Protein AF-A0A8H4K8R6-F1 (afdb_monomer_lite)

Radius of gyration: 25.1 Å; chains: 1; bounding box: 49×51×102 Å

Structure (mmCIF, N/CA/C/O backbone):
data_AF-A0A8H4K8R6-F1
#
_entry.id   AF-A0A8H4K8R6-F1
#
loop_
_atom_site.group_PDB
_atom_site.id
_atom_site.type_symbol
_atom_site.label_atom_id
_atom_site.label_alt_id
_atom_site.label_comp_id
_atom_site.label_asym_id
_atom_site.label_entity_id
_atom_site.label_seq_id
_atom_site.pdbx_PDB_ins_code
_atom_site.Cartn_x
_atom_site.Cartn_y
_atom_site.Cartn_z
_atom_site.occupancy
_atom_site.B_iso_or_equiv
_atom_site.auth_seq_id
_atom_site.auth_comp_id
_atom_site.auth_asym_id
_atom_site.auth_atom_id
_atom_site.pdbx_PDB_model_num
ATOM 1 N N . MET A 1 1 ? -10.135 -31.960 -71.436 1.00 30.30 1 MET A N 1
ATOM 2 C CA . MET A 1 1 ? -11.436 -31.435 -70.973 1.00 30.30 1 MET A CA 1
ATOM 3 C C . MET A 1 1 ? -11.191 -30.914 -69.561 1.00 30.30 1 MET A C 1
ATOM 5 O O . MET A 1 1 ? -10.959 -31.737 -68.693 1.00 30.30 1 MET A O 1
ATOM 9 N N . THR A 1 2 ? -10.753 -29.647 -69.449 1.00 26.06 2 THR A N 1
ATOM 10 C CA . THR A 1 2 ? -11.530 -28.461 -68.970 1.00 26.06 2 THR A CA 1
ATOM 11 C C . THR A 1 2 ? -11.686 -28.484 -67.438 1.00 26.06 2 THR A C 1
ATOM 13 O O . THR A 1 2 ? -12.216 -29.466 -66.944 1.00 26.06 2 THR A O 1
ATOM 16 N N . PHE A 1 3 ? -11.288 -27.496 -66.625 1.00 22.66 3 PHE A N 1
ATOM 17 C CA . PHE A 1 3 ? -11.096 -26.050 -66.826 1.00 22.66 3 PHE A CA 1
ATOM 18 C C . PHE A 1 3 ? -10.276 -25.443 -65.650 1.00 22.66 3 PHE A C 1
ATOM 20 O O . PHE A 1 3 ? -10.199 -26.058 -64.588 1.00 22.66 3 PHE A O 1
ATOM 27 N N . ASP A 1 4 ? -9.697 -24.261 -65.882 1.00 28.58 4 ASP A N 1
ATOM 28 C CA . ASP A 1 4 ? -8.827 -23.411 -65.043 1.00 28.58 4 ASP A CA 1
ATOM 29 C C . ASP A 1 4 ? -9.384 -22.897 -63.695 1.00 28.58 4 ASP A C 1
ATOM 31 O O . ASP A 1 4 ? -10.595 -22.873 -63.481 1.00 28.58 4 ASP A O 1
ATOM 35 N N . SER A 1 5 ? -8.461 -22.336 -62.888 1.00 27.70 5 SER A N 1
ATOM 36 C CA . SER A 1 5 ? -8.454 -20.955 -62.327 1.00 27.70 5 SER A CA 1
ATOM 37 C C . SER A 1 5 ? -8.310 -20.776 -60.799 1.00 27.70 5 SER A C 1
ATOM 39 O O . SER A 1 5 ? -9.155 -21.170 -60.006 1.00 27.70 5 SER A O 1
ATOM 41 N N . ASP A 1 6 ? -7.194 -20.123 -60.448 1.00 32.91 6 ASP A N 1
ATOM 42 C CA . ASP A 1 6 ? -7.002 -19.074 -59.435 1.00 32.91 6 ASP A CA 1
ATOM 43 C C . ASP A 1 6 ? -7.401 -19.289 -57.965 1.00 32.91 6 ASP A C 1
ATOM 45 O O . ASP A 1 6 ? -8.553 -19.194 -57.555 1.00 32.91 6 ASP A O 1
ATOM 49 N N . SER A 1 7 ? -6.379 -19.366 -57.109 1.00 29.48 7 SER A N 1
ATOM 50 C CA . SER A 1 7 ? -6.331 -18.565 -55.872 1.00 29.48 7 SER A CA 1
ATOM 51 C C . SER A 1 7 ? -4.884 -18.418 -55.399 1.00 29.48 7 SER A C 1
ATOM 53 O O . SER A 1 7 ? -4.356 -19.189 -54.600 1.00 29.48 7 SER A O 1
ATOM 55 N N . VAL A 1 8 ? -4.237 -17.383 -55.935 1.00 33.31 8 VAL A N 1
ATOM 56 C CA . VAL A 1 8 ? -3.140 -16.677 -55.271 1.00 33.31 8 VAL A CA 1
ATOM 57 C C . VAL A 1 8 ? -3.683 -16.169 -53.936 1.00 33.31 8 VAL A C 1
ATOM 59 O O . VAL A 1 8 ? -4.565 -15.313 -53.923 1.00 33.31 8 VAL A O 1
ATOM 62 N N . TRP A 1 9 ? -3.176 -16.685 -52.819 1.00 26.44 9 TRP A N 1
ATOM 63 C CA . TRP A 1 9 ? -3.338 -16.013 -51.531 1.00 26.44 9 TRP A CA 1
ATOM 64 C C . TRP A 1 9 ? -2.275 -14.907 -51.441 1.00 26.44 9 TRP A C 1
ATOM 66 O O . TRP A 1 9 ? -1.082 -15.218 -51.524 1.00 26.44 9 TRP A O 1
ATOM 76 N N . PRO A 1 10 ? -2.668 -13.623 -51.349 1.00 32.72 10 PRO A N 1
ATOM 77 C CA . PRO A 1 10 ? -1.734 -12.525 -51.154 1.00 32.72 10 PRO A CA 1
ATOM 78 C C . PRO A 1 10 ? -1.216 -12.550 -49.712 1.00 32.72 10 PRO A C 1
ATOM 80 O O . PRO A 1 10 ? -1.905 -12.996 -48.799 1.00 32.72 10 PRO A O 1
ATOM 83 N N . GLY A 1 11 ? 0.028 -12.109 -49.539 1.00 37.97 11 GLY A N 1
ATOM 84 C CA . GLY A 1 11 ? 0.775 -12.235 -48.295 1.00 37.97 11 GLY A CA 1
ATOM 85 C C . GLY A 1 11 ? 0.078 -11.667 -47.060 1.00 37.97 11 GLY A C 1
ATOM 86 O O . GLY A 1 11 ? -0.395 -10.535 -47.054 1.00 37.97 11 GLY A O 1
ATOM 87 N N . GLU A 1 12 ? 0.155 -12.429 -45.972 1.00 35.94 12 GLU A N 1
ATOM 88 C CA . GLU A 1 12 ? 0.082 -11.901 -44.612 1.00 35.94 12 GLU A CA 1
ATOM 89 C C . GLU A 1 12 ? 1.451 -11.304 -44.263 1.00 35.94 12 GLU A C 1
ATOM 91 O O . GLU A 1 12 ? 2.281 -11.887 -43.566 1.00 35.94 12 GLU A O 1
ATOM 96 N N . GLY A 1 13 ? 1.729 -10.144 -44.852 1.00 39.94 13 GLY A N 1
ATOM 97 C CA . GLY A 1 13 ? 2.758 -9.242 -44.368 1.00 39.94 13 GLY A CA 1
ATOM 98 C C . GLY A 1 13 ? 2.148 -8.298 -43.339 1.00 39.94 13 GLY A C 1
ATOM 99 O O . GLY A 1 13 ? 1.208 -7.582 -43.660 1.00 39.94 13 GLY A O 1
ATOM 100 N N . GLY A 1 14 ? 2.734 -8.254 -42.141 1.00 45.44 14 GLY A N 1
ATOM 101 C CA . GLY A 1 14 ? 2.801 -7.001 -41.386 1.00 45.44 14 GLY A CA 1
ATOM 102 C C . GLY A 1 14 ? 1.811 -6.768 -40.245 1.00 45.44 14 GLY A C 1
ATOM 103 O O . GLY A 1 14 ? 1.287 -5.673 -40.158 1.00 45.44 14 GLY A O 1
ATOM 104 N N . GLU A 1 15 ? 1.637 -7.706 -39.309 1.00 39.19 15 GLU A N 1
ATOM 105 C CA . GLU A 1 15 ? 1.169 -7.360 -37.941 1.00 39.19 15 GLU A CA 1
ATOM 106 C C . GLU A 1 15 ? 2.014 -8.006 -36.820 1.00 39.19 15 GLU A C 1
ATOM 108 O O . GLU A 1 15 ? 1.832 -7.726 -35.639 1.00 39.19 15 GLU A O 1
ATOM 113 N N . HIS A 1 16 ? 3.017 -8.822 -37.172 1.00 41.12 16 HIS A N 1
ATOM 114 C CA . HIS A 1 16 ? 3.845 -9.568 -36.211 1.00 41.12 16 HIS A CA 1
ATOM 115 C C . HIS A 1 16 ? 5.111 -8.822 -35.730 1.00 41.12 16 HIS A C 1
ATOM 117 O O . HIS A 1 16 ? 5.883 -9.382 -34.963 1.00 41.12 16 HIS A O 1
ATOM 123 N N . SER A 1 17 ? 5.349 -7.580 -36.177 1.00 54.09 17 SER A N 1
ATOM 124 C CA . SER A 1 17 ? 6.576 -6.815 -35.863 1.00 54.09 17 SER A CA 1
ATOM 125 C C . SER A 1 17 ? 6.361 -5.798 -34.745 1.00 54.09 17 SER A C 1
ATOM 127 O O . SER A 1 17 ? 7.113 -5.773 -33.780 1.00 54.09 17 SER A O 1
ATOM 129 N N . GLU A 1 18 ? 5.301 -4.992 -34.819 1.00 41.44 18 GLU A N 1
ATOM 130 C CA . GLU A 1 18 ? 5.119 -3.872 -33.888 1.00 41.44 18 GLU A CA 1
ATOM 131 C C . GLU A 1 18 ? 4.787 -4.340 -32.462 1.00 41.44 18 GLU A C 1
ATOM 133 O O . GLU A 1 18 ? 5.270 -3.782 -31.475 1.00 41.44 18 GLU A O 1
ATOM 138 N N . TYR A 1 19 ? 3.983 -5.400 -32.342 1.00 45.69 19 TYR A N 1
ATOM 139 C CA . TYR A 1 19 ? 3.631 -5.978 -31.046 1.00 45.69 19 TYR A CA 1
ATOM 140 C C . TYR A 1 19 ? 4.834 -6.656 -30.372 1.00 45.69 19 TYR A C 1
ATOM 142 O O . TYR A 1 19 ? 5.019 -6.537 -29.157 1.00 45.69 19 TYR A O 1
ATOM 150 N N . ASP A 1 20 ? 5.674 -7.331 -31.158 1.00 52.31 20 ASP A N 1
ATOM 151 C CA . ASP A 1 20 ? 6.851 -8.044 -30.656 1.00 52.31 20 ASP A CA 1
ATOM 152 C C . ASP A 1 20 ? 7.980 -7.064 -30.283 1.00 52.31 20 ASP A C 1
ATOM 154 O O . ASP A 1 20 ? 8.640 -7.227 -29.252 1.00 52.31 20 ASP A O 1
ATOM 158 N N . ASP A 1 21 ? 8.114 -5.957 -31.023 1.00 58.72 21 ASP A N 1
ATOM 159 C CA . ASP A 1 21 ? 9.021 -4.858 -30.682 1.00 58.72 21 ASP A CA 1
ATOM 160 C C . ASP A 1 21 ? 8.584 -4.137 -29.398 1.00 58.72 21 ASP A C 1
ATOM 162 O O . ASP A 1 21 ? 9.396 -3.972 -28.481 1.00 58.72 21 ASP A O 1
ATOM 166 N N . LYS A 1 22 ? 7.294 -3.791 -29.247 1.00 60.47 22 LYS A N 1
ATOM 167 C CA . LYS A 1 22 ? 6.760 -3.194 -28.002 1.00 60.47 22 LYS A CA 1
ATOM 168 C C . LYS A 1 22 ? 7.028 -4.079 -26.784 1.00 60.47 22 LYS A C 1
ATOM 170 O O . LYS A 1 22 ? 7.482 -3.586 -25.748 1.00 60.47 22 LYS A O 1
ATOM 175 N N . LYS A 1 23 ? 6.817 -5.390 -26.917 1.00 64.62 23 LYS A N 1
ATOM 176 C CA . LYS A 1 23 ? 7.083 -6.371 -25.858 1.00 64.62 23 LYS A CA 1
ATOM 177 C C . LYS A 1 23 ? 8.572 -6.463 -25.516 1.00 64.62 23 LYS A C 1
ATOM 179 O O . LYS A 1 23 ? 8.939 -6.460 -24.343 1.00 64.62 23 LYS A O 1
ATOM 184 N N . LYS A 1 24 ? 9.447 -6.456 -26.521 1.00 66.19 24 LYS A N 1
ATOM 185 C CA . LYS A 1 24 ? 10.904 -6.465 -26.337 1.00 66.19 24 LYS A CA 1
ATOM 186 C C . LYS A 1 24 ? 11.413 -5.195 -25.650 1.00 66.19 24 LYS A C 1
ATOM 188 O O . LYS A 1 24 ? 12.287 -5.274 -24.783 1.00 66.19 24 LYS A O 1
ATOM 193 N N . HIS A 1 25 ? 10.857 -4.033 -25.992 1.00 65.31 25 HIS A N 1
ATOM 194 C CA . HIS A 1 25 ? 11.159 -2.767 -25.321 1.00 65.31 25 HIS A CA 1
ATOM 195 C C . HIS A 1 25 ? 10.675 -2.759 -23.871 1.00 65.31 25 HIS A C 1
ATOM 197 O O . HIS A 1 25 ? 11.411 -2.312 -22.988 1.00 65.31 25 HIS A O 1
ATOM 203 N N . GLN A 1 26 ? 9.488 -3.310 -23.610 1.00 64.81 26 GLN A N 1
ATOM 204 C CA . GLN A 1 26 ? 8.969 -3.498 -22.261 1.00 64.81 26 GLN A CA 1
ATOM 205 C C . GLN A 1 26 ? 9.885 -4.414 -21.442 1.00 64.81 26 GLN A C 1
ATOM 207 O O . GLN A 1 26 ? 10.317 -4.021 -20.363 1.00 64.81 26 GLN A O 1
ATOM 212 N N . ASP A 1 27 ? 10.277 -5.577 -21.959 1.00 66.69 27 ASP A N 1
ATOM 213 C CA . ASP A 1 27 ? 11.165 -6.513 -21.260 1.00 66.69 27 ASP A CA 1
ATOM 214 C C . ASP A 1 27 ? 12.559 -5.922 -21.003 1.00 66.69 27 ASP A C 1
ATOM 216 O O . ASP A 1 27 ? 13.130 -6.100 -19.922 1.00 66.69 27 ASP A O 1
ATOM 220 N N . ALA A 1 28 ? 13.101 -5.156 -21.953 1.00 66.69 28 ALA A N 1
ATOM 221 C CA . ALA A 1 28 ? 14.358 -4.434 -21.779 1.00 66.69 28 ALA A CA 1
ATOM 222 C C . ALA A 1 28 ? 14.241 -3.316 -20.728 1.00 66.69 28 ALA A C 1
ATOM 224 O O . ALA A 1 28 ? 15.139 -3.145 -19.895 1.00 66.69 28 ALA A O 1
ATOM 225 N N . PHE A 1 29 ? 13.128 -2.576 -20.729 1.00 64.12 29 PHE A N 1
ATOM 226 C CA . PHE A 1 29 ? 12.824 -1.580 -19.708 1.00 64.12 29 PHE A CA 1
ATOM 227 C C . PHE A 1 29 ? 12.730 -2.235 -18.335 1.00 64.12 29 PHE A C 1
ATOM 229 O O . PHE A 1 29 ? 13.392 -1.780 -17.400 1.00 64.12 29 PHE A O 1
ATOM 236 N N . LEU A 1 30 ? 11.990 -3.336 -18.218 1.00 62.41 30 LEU A N 1
ATOM 237 C CA . LEU A 1 30 ? 11.923 -4.115 -16.995 1.00 62.41 30 LEU A CA 1
ATOM 238 C C . LEU A 1 30 ? 13.336 -4.551 -16.597 1.00 62.41 30 LEU A C 1
ATOM 240 O O . LEU A 1 30 ? 13.780 -4.194 -15.520 1.00 62.41 30 LEU A O 1
ATOM 244 N N . GLY A 1 31 ? 14.130 -5.186 -17.453 1.00 62.16 31 GLY A N 1
ATOM 245 C CA . GLY A 1 31 ? 15.489 -5.625 -17.101 1.00 62.16 31 GLY A CA 1
ATOM 246 C C . GLY A 1 31 ? 16.439 -4.502 -16.644 1.00 62.16 31 GLY A C 1
ATOM 247 O O . GLY A 1 31 ? 17.228 -4.695 -15.719 1.00 62.16 31 GLY A O 1
ATOM 248 N N . ALA A 1 32 ? 16.357 -3.310 -17.245 1.00 59.69 32 ALA A N 1
ATOM 249 C CA . ALA A 1 32 ? 17.242 -2.184 -16.931 1.00 59.69 32 ALA A CA 1
ATOM 250 C C . ALA A 1 32 ? 16.784 -1.344 -15.724 1.00 59.69 32 ALA A C 1
ATOM 252 O O . ALA A 1 32 ? 17.607 -0.706 -15.047 1.00 59.69 32 ALA A O 1
ATOM 253 N N . THR A 1 33 ? 15.475 -1.303 -15.472 1.00 53.50 33 THR A N 1
ATOM 254 C CA . THR A 1 33 ? 14.850 -0.416 -14.481 1.00 53.50 33 THR A CA 1
ATOM 255 C C . THR A 1 33 ? 14.275 -1.171 -13.283 1.00 53.50 33 THR A C 1
ATOM 257 O O . THR A 1 33 ? 14.145 -0.593 -12.204 1.00 53.50 33 THR A O 1
ATOM 260 N N . THR A 1 34 ? 14.039 -2.479 -13.404 1.00 53.16 34 THR A N 1
ATOM 261 C CA . THR A 1 34 ? 13.635 -3.316 -12.275 1.00 53.16 34 THR A CA 1
ATOM 262 C C . THR A 1 34 ? 14.736 -3.371 -11.224 1.00 53.16 34 THR A C 1
ATOM 264 O O . THR A 1 34 ? 15.921 -3.606 -11.473 1.00 53.16 34 THR A O 1
ATOM 267 N N . TYR A 1 35 ? 14.293 -3.168 -9.992 1.00 51.59 35 TYR A N 1
ATOM 268 C CA . TYR A 1 35 ? 14.887 -3.713 -8.785 1.00 51.59 35 TYR A CA 1
ATOM 269 C C . TYR A 1 35 ? 15.509 -5.100 -9.035 1.00 51.59 35 TYR A C 1
ATOM 271 O O . TYR A 1 35 ? 14.842 -5.981 -9.576 1.00 51.59 35 TYR A O 1
ATOM 279 N N . HIS A 1 36 ? 16.767 -5.320 -8.630 1.00 48.38 36 HIS A N 1
ATOM 280 C CA . HIS A 1 36 ? 17.398 -6.640 -8.711 1.00 48.38 36 HIS A CA 1
ATOM 281 C C . HIS A 1 36 ? 16.657 -7.569 -7.732 1.00 48.38 36 HIS A C 1
ATOM 283 O O . HIS A 1 36 ? 16.988 -7.638 -6.548 1.00 48.38 36 HIS A O 1
ATOM 289 N N . ARG A 1 37 ? 15.610 -8.246 -8.229 1.00 51.06 37 ARG A N 1
ATOM 290 C CA . ARG A 1 37 ? 14.620 -9.064 -7.492 1.00 51.06 37 ARG A CA 1
ATOM 291 C C . ARG A 1 37 ? 15.2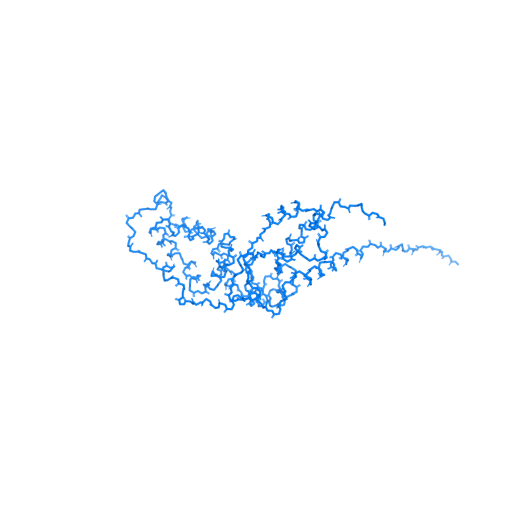27 -10.208 -6.658 1.00 51.06 37 ARG A C 1
ATOM 293 O O . ARG A 1 37 ? 14.494 -10.927 -5.992 1.00 51.06 37 ARG A O 1
ATOM 300 N N . SER A 1 38 ? 16.552 -10.378 -6.673 1.00 41.75 38 SER A N 1
ATOM 301 C CA . SER A 1 38 ? 17.296 -11.334 -5.845 1.00 41.75 38 SER A CA 1
ATOM 302 C C . SER A 1 38 ? 17.392 -10.931 -4.372 1.00 41.75 38 SER A C 1
ATOM 304 O O . SER A 1 38 ? 17.619 -11.785 -3.522 1.00 41.75 38 SER A O 1
ATOM 306 N N . ILE A 1 39 ? 17.237 -9.645 -4.054 1.00 44.41 39 ILE A N 1
ATOM 307 C CA . ILE A 1 39 ? 17.111 -9.163 -2.677 1.00 44.41 39 ILE A CA 1
ATOM 308 C C . ILE A 1 39 ? 15.696 -8.646 -2.610 1.00 44.41 39 ILE A C 1
ATOM 310 O O . ILE A 1 39 ? 15.396 -7.649 -3.232 1.00 44.41 39 ILE A O 1
ATOM 314 N N . TYR A 1 40 ? 14.802 -9.391 -1.991 1.00 48.06 40 TYR A N 1
ATOM 315 C CA . TYR A 1 40 ? 13.379 -9.101 -1.972 1.00 48.06 40 TYR A CA 1
ATOM 316 C C . TYR A 1 40 ? 13.078 -7.785 -1.244 1.00 48.06 40 TYR A C 1
ATOM 318 O O . TYR A 1 40 ? 13.770 -7.432 -0.287 1.00 48.06 40 TYR A O 1
ATOM 326 N N . TYR A 1 41 ? 11.986 -7.126 -1.647 1.00 47.44 41 TYR A N 1
ATOM 327 C CA . TYR A 1 41 ? 11.418 -5.882 -1.097 1.00 47.44 41 TYR A CA 1
ATOM 328 C C . TYR A 1 41 ? 10.994 -5.982 0.385 1.00 47.44 41 TYR A C 1
ATOM 330 O O . TYR A 1 41 ? 10.205 -5.186 0.882 1.00 47.44 41 TYR A O 1
ATOM 338 N N . PHE A 1 42 ? 11.507 -6.954 1.133 1.00 51.81 42 PHE A N 1
ATOM 339 C CA . PHE A 1 42 ? 11.169 -7.123 2.525 1.00 51.81 42 PHE A CA 1
ATOM 340 C C . PHE A 1 42 ? 11.772 -5.991 3.356 1.00 51.81 42 PHE A C 1
ATOM 342 O O . PHE A 1 42 ? 13.000 -5.881 3.462 1.00 51.81 42 PHE A O 1
ATOM 349 N N . PRO A 1 43 ? 10.939 -5.282 4.130 1.00 46.75 43 PRO A N 1
ATOM 350 C CA . PRO A 1 43 ? 11.345 -4.976 5.477 1.00 46.75 43 PRO A CA 1
ATOM 351 C C . PRO A 1 43 ? 11.523 -6.335 6.172 1.00 46.75 43 PRO A C 1
ATOM 353 O O . PRO A 1 43 ? 10.624 -6.834 6.833 1.00 46.75 43 PRO A O 1
ATOM 356 N N . THR A 1 44 ? 12.718 -6.924 6.088 1.00 42.25 44 THR A N 1
ATOM 357 C CA . THR A 1 44 ? 13.189 -7.912 7.083 1.00 42.25 44 THR A CA 1
ATOM 358 C C . THR A 1 44 ? 13.273 -7.295 8.479 1.00 42.25 44 THR A C 1
ATOM 360 O O . THR A 1 44 ? 13.586 -7.969 9.457 1.00 42.25 44 THR A O 1
ATOM 363 N N . ILE A 1 45 ? 12.919 -6.014 8.606 1.00 46.59 45 ILE A N 1
ATOM 364 C CA . ILE A 1 45 ? 12.273 -5.492 9.795 1.00 46.59 45 ILE A CA 1
ATOM 365 C C . ILE A 1 45 ? 10.950 -6.253 9.987 1.00 46.59 45 ILE A C 1
ATOM 367 O O . ILE A 1 45 ? 9.869 -5.677 9.807 1.00 46.59 45 ILE A O 1
ATOM 371 N N . ALA A 1 46 ? 11.051 -7.510 10.445 1.00 46.06 46 ALA A N 1
ATOM 372 C CA . ALA A 1 46 ? 10.066 -8.072 11.351 1.00 46.06 46 ALA A CA 1
ATOM 373 C C . ALA A 1 46 ? 9.640 -6.899 12.233 1.00 46.06 46 ALA A C 1
ATOM 375 O O . ALA A 1 46 ? 10.528 -6.227 12.795 1.00 46.06 46 ALA A O 1
ATOM 376 N N . PRO A 1 47 ? 8.353 -6.501 12.238 1.00 46.81 47 PRO A N 1
ATOM 377 C CA . PRO A 1 47 ? 7.940 -5.512 13.204 1.00 46.81 47 PRO A CA 1
ATOM 378 C C . PRO A 1 47 ? 8.495 -6.036 14.519 1.00 46.81 47 PRO A C 1
ATOM 380 O O . PRO A 1 47 ? 8.288 -7.193 14.873 1.00 46.81 47 PRO A O 1
ATOM 383 N N . LYS A 1 48 ? 9.314 -5.234 15.201 1.00 50.34 48 LYS A N 1
ATOM 384 C CA . LYS A 1 48 ? 9.489 -5.479 16.621 1.00 50.34 48 LYS A CA 1
ATOM 385 C C . LYS A 1 48 ? 8.069 -5.293 17.137 1.00 50.34 48 LYS A C 1
ATOM 387 O O . LYS A 1 48 ? 7.672 -4.141 17.298 1.00 50.34 48 LYS A O 1
ATOM 392 N N . LEU A 1 49 ? 7.267 -6.360 17.215 1.00 50.22 49 LEU A N 1
ATOM 393 C CA . LEU A 1 49 ? 5.885 -6.292 17.687 1.00 50.22 49 LEU A CA 1
ATOM 394 C C . LEU A 1 49 ? 5.883 -5.628 19.070 1.00 50.22 49 LEU A C 1
ATOM 396 O O . LEU A 1 49 ? 5.028 -4.804 19.365 1.00 50.22 49 LEU A O 1
ATOM 400 N N . ASP A 1 50 ? 6.970 -5.824 19.816 1.00 50.91 50 ASP A N 1
ATOM 401 C CA . ASP A 1 50 ? 7.356 -5.156 21.059 1.00 50.91 50 ASP A CA 1
ATOM 402 C C . ASP A 1 50 ? 7.375 -3.611 20.996 1.00 50.91 50 ASP A C 1
ATOM 404 O O . ASP A 1 50 ? 7.387 -2.947 22.031 1.00 50.91 50 ASP A O 1
ATOM 408 N N . ARG A 1 51 ? 7.434 -3.013 19.797 1.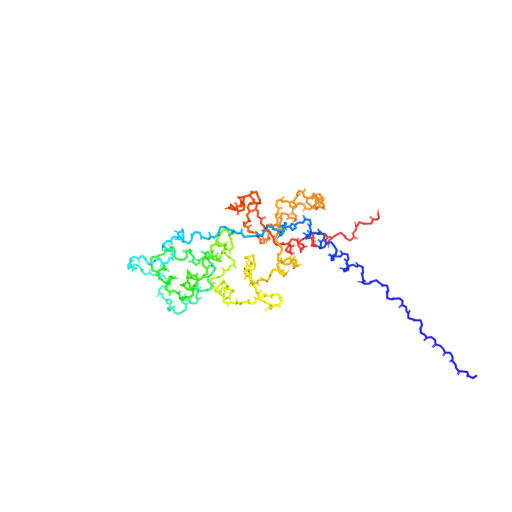00 50.44 51 ARG A N 1
ATOM 409 C CA . ARG A 1 51 ? 7.461 -1.559 19.549 1.00 50.44 51 ARG A CA 1
ATOM 410 C C . ARG A 1 51 ? 6.182 -1.017 18.926 1.00 50.44 51 ARG A C 1
ATOM 412 O O . ARG A 1 51 ? 6.125 0.189 18.683 1.00 50.44 51 ARG A O 1
ATOM 419 N N . VAL A 1 52 ? 5.177 -1.852 18.659 1.00 54.94 52 VAL A N 1
ATOM 420 C CA . VAL A 1 52 ? 3.833 -1.338 18.382 1.00 54.94 52 VAL A CA 1
ATOM 421 C C . VAL A 1 52 ? 3.411 -0.592 19.646 1.00 54.94 52 VAL A C 1
ATOM 423 O O . VAL A 1 52 ? 3.371 -1.201 20.719 1.00 54.94 52 VAL A O 1
ATOM 426 N N . PRO A 1 53 ? 3.168 0.730 19.586 1.00 58.34 53 PRO A N 1
ATOM 427 C CA . PRO A 1 53 ? 2.758 1.460 20.769 1.00 58.34 53 PRO A CA 1
ATOM 428 C C . PRO A 1 53 ? 1.520 0.781 21.350 1.00 58.34 53 PRO A C 1
ATOM 430 O O . PRO A 1 53 ? 0.517 0.636 20.654 1.00 58.34 53 PRO A O 1
ATOM 433 N N . LYS A 1 54 ? 1.568 0.387 22.628 1.00 62.09 54 LYS A N 1
ATOM 434 C CA . LYS A 1 54 ? 0.404 -0.197 23.321 1.00 62.09 54 LYS A CA 1
ATOM 435 C C . LYS A 1 54 ? -0.836 0.708 23.197 1.00 62.09 54 LYS A C 1
ATOM 437 O O . LYS A 1 54 ? -1.962 0.224 23.188 1.00 62.09 54 LYS A O 1
ATOM 442 N N . SER A 1 55 ? -0.622 2.009 22.984 1.00 66.94 55 SER A N 1
ATOM 443 C CA . SER A 1 55 ? -1.646 3.018 22.700 1.00 66.94 55 SER A CA 1
ATOM 444 C C . SER A 1 55 ? -2.484 2.769 21.434 1.00 66.94 55 SER A C 1
ATOM 446 O O . SER A 1 55 ? -3.566 3.348 21.307 1.00 66.94 55 SER A O 1
ATOM 448 N N . ILE A 1 56 ? -2.029 1.928 20.497 1.00 70.38 56 ILE A N 1
ATOM 449 C CA . ILE A 1 56 ? -2.765 1.572 19.272 1.00 70.38 56 ILE A CA 1
ATOM 450 C C . ILE A 1 56 ? -3.990 0.701 19.591 1.00 70.38 56 ILE A C 1
ATOM 452 O O . ILE A 1 56 ? -5.043 0.917 18.992 1.00 70.38 56 ILE A O 1
ATOM 456 N N . GLY A 1 57 ? -3.877 -0.205 20.568 1.00 62.97 57 GLY A N 1
ATOM 457 C CA . GLY A 1 57 ? -4.979 -1.055 21.041 1.00 62.97 57 GLY A CA 1
ATOM 458 C C . GLY A 1 57 ? -5.633 -0.586 22.346 1.00 62.97 57 GLY A C 1
ATOM 459 O O . GLY A 1 57 ? -6.653 -1.131 22.747 1.00 62.97 57 GLY A O 1
ATOM 460 N N . GLN A 1 58 ? -5.068 0.413 23.032 1.00 69.06 58 GLN A N 1
ATOM 461 C CA . GLN A 1 58 ? -5.592 0.872 24.321 1.00 69.06 58 GLN A CA 1
ATOM 462 C C . GLN A 1 58 ? -6.748 1.866 24.192 1.00 69.06 58 GLN A C 1
ATOM 464 O O . GLN A 1 58 ? -6.696 2.833 23.421 1.00 69.06 58 GLN A O 1
ATOM 469 N N . TYR A 1 59 ? -7.733 1.664 25.062 1.00 63.12 59 TYR A N 1
ATOM 470 C CA . TYR A 1 59 ? -8.700 2.669 25.475 1.00 63.12 59 TYR A CA 1
ATOM 471 C C . TYR A 1 59 ? -8.023 3.658 26.436 1.00 63.12 59 TYR A C 1
ATOM 473 O O . TYR A 1 59 ? -7.249 3.257 27.303 1.00 63.12 59 TYR A O 1
ATOM 481 N N . PHE A 1 60 ? -8.304 4.952 26.284 1.00 64.38 60 PHE A N 1
ATOM 482 C CA . PHE A 1 60 ? -8.031 5.921 27.351 1.00 64.38 60 PHE A CA 1
ATOM 483 C C . PHE A 1 60 ? -9.265 5.992 28.255 1.00 64.38 60 PHE A C 1
ATOM 485 O O . PHE A 1 60 ? -10.361 5.672 27.796 1.00 64.38 60 PHE A O 1
ATOM 492 N N . GLU A 1 61 ? -9.082 6.405 29.511 1.00 61.12 61 GLU A N 1
ATOM 493 C CA . GLU A 1 61 ? -10.146 6.556 30.516 1.00 61.12 61 GLU A CA 1
ATOM 494 C C . GLU A 1 61 ? -11.434 7.185 29.961 1.00 61.12 61 GLU A C 1
ATOM 496 O O . GLU A 1 61 ? -11.381 8.010 29.038 1.00 61.12 61 GLU A O 1
ATOM 501 N N . SER A 1 62 ? -12.567 6.804 30.571 1.00 62.00 62 SER A N 1
ATOM 502 C CA . SER A 1 62 ? -13.934 7.048 30.100 1.00 62.00 62 SER A CA 1
ATOM 503 C C . SER A 1 62 ? -14.116 8.373 29.347 1.00 62.00 62 SER A C 1
ATOM 505 O O . SER A 1 62 ? -13.718 9.439 29.835 1.00 62.00 62 SER A O 1
ATOM 507 N N . PRO A 1 63 ? -14.729 8.338 28.149 1.00 63.72 63 PRO A N 1
ATOM 508 C CA . PRO A 1 63 ? -14.876 9.519 27.314 1.00 63.72 63 PRO A CA 1
ATOM 509 C C . PRO A 1 63 ? -15.784 10.551 27.995 1.00 63.72 63 PRO A C 1
ATOM 511 O O . PRO A 1 63 ? -16.995 10.384 28.050 1.00 63.72 63 PRO A O 1
ATOM 514 N N . LEU A 1 64 ? -15.189 11.641 28.486 1.00 66.19 64 LEU A N 1
ATOM 515 C CA . LEU A 1 64 ? -15.920 12.730 29.153 1.00 66.19 64 LEU A CA 1
ATOM 516 C C . LEU A 1 64 ? -16.669 13.661 28.178 1.00 66.19 64 LEU A C 1
ATOM 518 O O . LEU A 1 64 ? -17.486 14.458 28.620 1.00 66.19 64 LEU A O 1
ATOM 522 N N . ALA A 1 65 ? -16.385 13.598 26.870 1.00 74.38 65 ALA A N 1
ATOM 523 C CA . ALA A 1 65 ? -16.943 14.515 25.873 1.00 74.38 65 ALA A CA 1
ATOM 524 C C . ALA A 1 65 ? -17.652 13.769 24.724 1.00 74.38 65 ALA A C 1
ATOM 526 O O . ALA A 1 65 ? -17.137 12.740 24.266 1.00 74.38 65 ALA A O 1
ATOM 527 N N . PRO A 1 66 ? -18.796 14.288 24.229 1.00 75.56 66 PRO A N 1
ATOM 528 C CA . PRO A 1 66 ? -19.508 13.725 23.085 1.00 75.56 66 PRO A CA 1
ATOM 529 C C . PRO A 1 66 ? -18.710 13.909 21.786 1.00 75.56 66 PRO A C 1
ATOM 531 O O . PRO A 1 66 ? -17.800 14.732 21.699 1.00 75.56 66 PRO A O 1
ATOM 534 N N . LEU A 1 67 ? -19.087 13.180 20.734 1.00 82.62 67 LEU A N 1
ATOM 535 C CA . LEU A 1 67 ? -18.442 13.205 19.413 1.00 82.62 67 LEU A CA 1
ATOM 536 C C . LEU A 1 67 ? -18.785 14.474 18.594 1.00 82.62 67 LEU A C 1
ATOM 538 O O . LEU A 1 67 ? -18.663 14.501 17.369 1.00 82.62 67 LEU A O 1
ATOM 542 N N . GLY A 1 68 ? -19.265 15.528 19.262 1.00 85.19 68 GLY A N 1
ATOM 543 C CA . GLY A 1 68 ? -19.792 16.736 18.634 1.00 85.19 68 GLY A CA 1
ATOM 544 C C . GLY A 1 68 ? -20.978 16.422 17.721 1.00 85.19 68 GLY A C 1
ATOM 545 O O . GLY A 1 68 ? -21.845 15.622 18.080 1.00 85.19 68 GLY A O 1
ATOM 546 N N . LYS A 1 69 ? -20.987 17.016 16.521 1.00 85.06 69 LYS A N 1
ATOM 547 C CA . LYS A 1 69 ? -22.039 16.828 15.504 1.00 85.06 69 LYS A CA 1
ATOM 548 C C . LYS A 1 69 ? -22.200 15.373 15.046 1.00 85.06 69 LYS A C 1
ATOM 550 O O . LYS A 1 69 ? -23.299 14.984 14.675 1.00 85.06 69 LYS A O 1
ATOM 555 N N . LEU A 1 70 ? -21.140 14.562 15.122 1.00 84.81 70 LEU A N 1
ATOM 556 C CA . LEU A 1 70 ? -21.196 13.140 14.764 1.00 84.81 70 LEU A CA 1
ATOM 557 C C . LEU A 1 70 ? -22.000 12.306 15.774 1.00 84.81 70 LEU A C 1
ATOM 559 O O . LEU A 1 70 ? -22.371 11.182 15.469 1.00 84.81 70 LEU A O 1
ATOM 563 N N . SER A 1 71 ? -22.311 12.854 16.955 1.00 84.50 71 SER A N 1
ATOM 564 C CA . SER A 1 71 ? -23.152 12.171 17.953 1.00 84.50 71 SER A CA 1
ATOM 565 C C . SER A 1 71 ? -24.616 12.041 17.517 1.00 84.50 71 SER A C 1
ATOM 567 O O . SER A 1 71 ? -25.354 11.289 18.138 1.00 84.50 71 SER A O 1
ATOM 569 N N . GLY A 1 72 ? -25.047 12.791 16.495 1.00 87.38 72 GLY A N 1
ATOM 570 C CA . GLY A 1 72 ? -26.396 12.685 15.930 1.00 87.38 72 GLY A CA 1
ATOM 571 C C . GLY A 1 72 ? -26.559 11.552 14.913 1.00 87.38 72 GLY A C 1
ATOM 572 O O . GLY A 1 72 ? -27.670 11.318 14.452 1.00 87.38 72 GLY A O 1
ATOM 573 N N . ILE A 1 73 ? -25.469 10.872 14.542 1.00 88.56 73 ILE A N 1
ATOM 574 C CA . ILE A 1 73 ? -25.481 9.760 13.589 1.00 88.56 73 ILE A CA 1
ATOM 575 C C . ILE A 1 73 ? -25.703 8.452 14.371 1.00 88.56 73 ILE A C 1
ATOM 577 O O . ILE A 1 73 ? -25.067 8.272 15.414 1.00 88.56 73 ILE A O 1
ATOM 581 N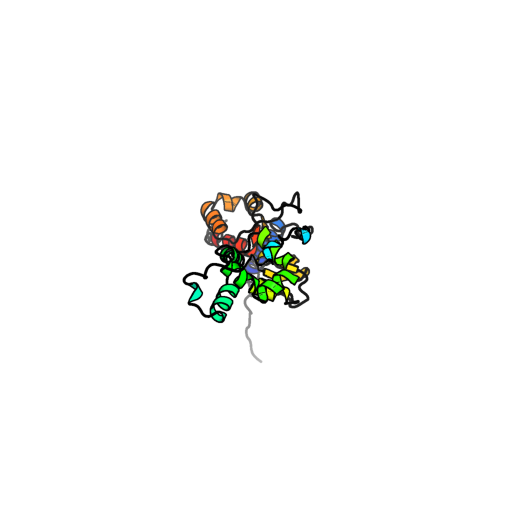 N . PRO A 1 74 ? -26.569 7.533 13.897 1.00 90.50 74 PRO A N 1
ATOM 582 C CA . PRO A 1 74 ? -26.688 6.195 14.473 1.00 90.50 74 PRO A CA 1
ATOM 583 C C . PRO A 1 74 ? -25.338 5.464 14.511 1.00 90.50 74 PRO A C 1
ATOM 585 O O . PRO A 1 74 ? -24.508 5.647 13.619 1.00 90.50 74 PRO A O 1
ATOM 588 N N . SER A 1 75 ? -25.124 4.623 15.526 1.00 85.62 75 SER A N 1
ATOM 589 C CA . SER A 1 75 ? -23.866 3.882 15.709 1.00 85.62 75 SER A CA 1
ATOM 590 C C . SER A 1 75 ? -23.478 3.063 14.486 1.00 85.62 75 SER A C 1
ATOM 592 O O . SER A 1 75 ? -22.314 3.078 14.104 1.00 85.62 75 SER A O 1
ATOM 594 N N . ASP A 1 76 ? -24.458 2.424 13.855 1.00 88.69 76 ASP A N 1
ATOM 595 C CA . ASP A 1 76 ? -24.238 1.476 12.761 1.00 88.69 76 ASP A CA 1
ATOM 596 C C . ASP A 1 76 ? -23.716 2.209 11.517 1.00 88.69 76 ASP A C 1
ATOM 598 O O . ASP A 1 76 ? -22.696 1.848 10.939 1.00 88.69 76 ASP A O 1
ATOM 602 N N . ILE A 1 77 ? -24.339 3.346 11.187 1.00 92.19 77 ILE A N 1
ATOM 603 C CA . ILE A 1 77 ? -23.907 4.211 10.082 1.00 92.19 77 ILE A CA 1
ATOM 604 C C . ILE A 1 77 ? -22.520 4.797 10.357 1.00 92.19 77 ILE A C 1
ATOM 606 O O . ILE A 1 77 ? -21.707 4.956 9.449 1.00 92.19 77 ILE A O 1
ATOM 610 N N . LEU A 1 78 ? -22.235 5.143 11.613 1.00 90.38 78 LEU A N 1
ATOM 611 C CA . LEU A 1 78 ? -20.926 5.657 11.988 1.00 90.38 78 LEU A CA 1
ATOM 612 C C . LEU A 1 78 ? -19.839 4.582 11.855 1.00 90.38 78 LEU A C 1
ATOM 614 O O . LEU A 1 78 ? -18.741 4.897 11.401 1.00 90.38 78 LEU A O 1
ATOM 618 N N . GLU A 1 79 ? -20.132 3.339 12.229 1.00 89.56 79 GLU A N 1
ATOM 619 C CA . GLU A 1 79 ? -19.227 2.205 12.046 1.00 89.56 79 GLU A CA 1
ATOM 620 C C . GLU A 1 79 ? -18.939 1.951 10.560 1.00 89.56 79 GLU A C 1
ATOM 622 O O . GLU A 1 79 ? -17.768 1.864 10.183 1.00 89.56 79 GLU A O 1
ATOM 627 N N . ASP A 1 80 ? -19.966 1.951 9.706 1.00 90.81 80 ASP A N 1
ATOM 628 C CA . ASP A 1 80 ? -19.809 1.824 8.252 1.00 90.81 80 ASP A CA 1
ATOM 629 C C . ASP A 1 80 ? -18.917 2.930 7.676 1.00 90.81 80 ASP A C 1
ATOM 631 O O . ASP A 1 80 ? -17.970 2.656 6.935 1.00 90.81 80 ASP A O 1
ATOM 635 N N . ILE A 1 81 ? -19.158 4.186 8.070 1.00 92.12 81 ILE A N 1
ATOM 636 C CA . ILE A 1 81 ? -18.327 5.321 7.651 1.00 92.12 81 ILE A CA 1
ATOM 637 C C . ILE A 1 81 ? -16.873 5.104 8.071 1.00 92.12 81 ILE A C 1
ATOM 639 O O . ILE A 1 81 ? -15.975 5.323 7.261 1.00 92.12 81 ILE A O 1
ATOM 643 N N . ILE A 1 82 ? -16.625 4.688 9.318 1.00 91.62 82 ILE A N 1
ATOM 644 C CA . ILE A 1 82 ? -15.262 4.487 9.824 1.00 91.62 82 ILE A CA 1
ATOM 645 C C . ILE A 1 82 ? -14.559 3.347 9.074 1.00 91.62 82 ILE A C 1
ATOM 647 O O . ILE A 1 82 ? -13.369 3.472 8.779 1.00 91.62 82 ILE A O 1
ATOM 651 N N . ASN A 1 83 ? -15.272 2.271 8.740 1.00 90.12 83 ASN A N 1
ATOM 652 C CA . ASN A 1 83 ? -14.728 1.143 7.984 1.00 90.12 83 ASN A CA 1
ATOM 653 C C . ASN A 1 83 ? -14.319 1.538 6.550 1.00 90.12 83 ASN A C 1
ATOM 655 O O . ASN A 1 83 ? -13.337 1.010 6.031 1.00 90.12 83 ASN A O 1
ATOM 659 N N . LEU A 1 84 ? -15.006 2.510 5.940 1.00 91.56 84 LEU A N 1
ATOM 660 C CA . LEU A 1 84 ? -14.685 3.040 4.608 1.00 91.56 84 LEU A CA 1
ATOM 661 C C . LEU A 1 84 ? -13.531 4.060 4.594 1.00 91.56 84 LEU A C 1
ATOM 663 O O . LEU A 1 84 ? -13.086 4.463 3.518 1.00 91.56 84 LEU A O 1
ATOM 667 N N . LEU A 1 85 ? -13.036 4.503 5.755 1.00 93.69 85 LEU A N 1
ATOM 668 C CA . LEU A 1 85 ? -11.916 5.444 5.811 1.00 93.69 85 LEU A CA 1
ATOM 669 C C . LEU A 1 85 ? -10.608 4.784 5.357 1.00 93.69 85 LEU A C 1
ATOM 671 O O . LEU A 1 85 ? -10.311 3.634 5.693 1.00 93.69 85 LEU A O 1
ATOM 675 N N . ASP A 1 86 ? -9.763 5.562 4.675 1.00 94.44 86 ASP A N 1
ATOM 676 C CA . ASP A 1 86 ? -8.367 5.176 4.478 1.00 94.44 86 ASP A CA 1
ATOM 677 C C . ASP A 1 86 ? -7.653 5.058 5.842 1.00 94.44 86 ASP A C 1
ATOM 679 O O . ASP A 1 86 ? -8.020 5.684 6.845 1.00 94.44 86 ASP A O 1
ATOM 683 N N . ILE A 1 87 ? -6.608 4.235 5.906 1.00 92.88 87 ILE A N 1
ATOM 684 C CA . ILE A 1 87 ? -5.883 3.962 7.156 1.00 92.88 87 ILE A CA 1
ATOM 685 C C . ILE A 1 87 ? -5.370 5.268 7.790 1.00 92.88 87 ILE A C 1
ATOM 687 O O . ILE A 1 87 ? -5.393 5.435 9.013 1.00 92.88 87 ILE A O 1
ATOM 691 N N . LYS A 1 88 ? -4.922 6.230 6.974 1.00 93.50 88 LYS A N 1
ATOM 692 C CA . LYS A 1 88 ? -4.446 7.540 7.439 1.00 93.50 88 LYS A CA 1
ATOM 693 C C . LYS A 1 88 ? -5.559 8.339 8.127 1.00 93.50 88 LYS A C 1
ATOM 695 O O . LYS A 1 88 ? -5.351 8.826 9.240 1.00 93.50 88 LYS A O 1
ATOM 700 N N . THR A 1 89 ? -6.716 8.488 7.493 1.00 94.38 89 THR A N 1
ATOM 701 C CA . THR A 1 89 ? -7.859 9.245 8.022 1.00 94.38 89 THR A CA 1
ATOM 702 C C . THR A 1 89 ? -8.483 8.522 9.200 1.00 94.38 89 THR A C 1
ATOM 704 O O . THR A 1 89 ? -8.828 9.183 10.175 1.00 94.38 89 THR A O 1
ATOM 707 N N . PHE A 1 90 ? -8.513 7.188 9.196 1.00 93.94 90 PHE A N 1
ATOM 708 C CA . PHE A 1 90 ? -8.888 6.386 10.359 1.00 93.94 90 PHE A CA 1
ATOM 709 C C . PHE A 1 90 ? -8.022 6.730 11.584 1.00 93.94 90 PHE A C 1
ATOM 711 O O . PHE A 1 90 ? -8.539 7.058 12.656 1.00 93.94 90 PHE A O 1
ATOM 718 N N . PHE A 1 91 ? -6.691 6.738 11.438 1.00 91.31 91 PHE A N 1
ATOM 719 C CA . PHE A 1 91 ? -5.794 7.095 12.542 1.00 91.31 91 PHE A CA 1
ATOM 720 C C . PHE A 1 91 ? -5.904 8.563 12.962 1.00 91.31 91 PHE A C 1
ATOM 722 O O . PHE A 1 91 ? -5.723 8.864 14.147 1.00 91.31 91 PHE A O 1
ATOM 729 N N . ASN A 1 92 ? -6.206 9.469 12.031 1.00 93.00 92 ASN A N 1
ATOM 730 C CA . ASN A 1 92 ? -6.481 10.869 12.346 1.00 93.00 92 ASN A CA 1
ATOM 731 C C . ASN A 1 92 ? -7.786 11.004 13.140 1.00 93.00 92 ASN A C 1
ATOM 733 O O . ASN A 1 92 ? -7.786 11.638 14.191 1.00 93.00 92 ASN A O 1
ATOM 737 N N . PHE A 1 93 ? -8.864 10.342 12.711 1.00 91.56 93 PHE A N 1
ATOM 738 C CA . PHE A 1 93 ? -10.143 10.286 13.422 1.00 91.56 93 PHE A CA 1
ATOM 739 C C . PHE A 1 93 ? -9.961 9.756 14.848 1.00 91.56 93 PHE A C 1
ATOM 741 O O . PHE A 1 93 ? -10.402 10.382 15.814 1.00 91.56 93 PHE A O 1
ATOM 748 N N . ARG A 1 94 ? -9.187 8.674 15.004 1.00 89.94 94 ARG A N 1
ATOM 749 C CA . ARG A 1 94 ? -8.818 8.094 16.305 1.00 89.94 94 ARG A CA 1
ATOM 750 C C . ARG A 1 94 ? -8.078 9.082 17.225 1.00 89.94 94 ARG A C 1
ATOM 752 O O . ARG A 1 94 ? -7.976 8.839 18.427 1.00 89.94 94 ARG A O 1
ATOM 759 N N . GLN A 1 95 ? -7.517 10.170 16.700 1.00 89.00 95 GLN A N 1
ATOM 760 C CA . GLN A 1 95 ? -6.818 11.206 17.470 1.00 89.00 95 GLN A CA 1
ATOM 761 C C . GLN A 1 95 ? -7.677 12.442 17.772 1.00 89.00 95 GLN A C 1
ATOM 763 O O . GLN A 1 95 ? -7.276 13.236 18.617 1.00 89.00 95 GLN A O 1
ATOM 768 N N . VAL A 1 96 ? -8.858 12.586 17.160 1.00 89.38 96 VAL A N 1
ATOM 769 C CA . VAL A 1 96 ? -9.721 13.772 17.326 1.00 89.38 96 VAL A CA 1
ATOM 770 C C . VAL A 1 96 ? -10.276 13.892 18.747 1.00 89.38 96 VAL A C 1
ATOM 772 O O . VAL A 1 96 ? -10.326 14.983 19.308 1.00 89.38 96 VAL A O 1
ATOM 775 N N . SER A 1 97 ? -10.721 12.787 19.348 1.00 87.38 97 SER A N 1
ATOM 776 C CA . SER A 1 97 ? -11.267 12.786 20.711 1.00 87.38 97 SER A CA 1
ATOM 777 C C . SER A 1 97 ? -11.105 11.428 21.393 1.00 87.38 97 SER A C 1
ATOM 779 O O . SER A 1 97 ? -10.918 10.401 20.739 1.00 87.38 97 SER A O 1
ATOM 781 N N . ARG A 1 98 ? -11.236 11.395 22.727 1.00 85.62 98 ARG A N 1
ATOM 782 C CA . ARG A 1 98 ? -11.261 10.130 23.488 1.00 85.62 98 ARG A CA 1
ATOM 783 C C . ARG A 1 98 ? -12.424 9.226 23.069 1.00 85.62 98 ARG A C 1
ATOM 785 O O . ARG A 1 98 ? -12.246 8.016 22.993 1.00 85.62 98 ARG A O 1
ATOM 792 N N . ARG A 1 99 ? -13.587 9.807 22.741 1.00 86.06 99 ARG A N 1
ATOM 793 C CA . ARG A 1 99 ? -14.757 9.061 22.252 1.00 86.06 99 ARG A CA 1
ATOM 794 C C . ARG A 1 99 ? -14.518 8.481 20.858 1.00 86.06 99 ARG A C 1
ATOM 796 O O . ARG A 1 99 ? -14.815 7.309 20.659 1.00 86.06 99 ARG A O 1
ATOM 803 N N . ALA A 1 100 ? -13.942 9.261 19.937 1.00 88.75 100 ALA A N 1
ATOM 804 C CA . ALA A 1 100 ? -13.573 8.793 18.596 1.00 88.75 100 ALA A CA 1
ATOM 805 C C . ALA A 1 100 ? -12.574 7.640 18.679 1.00 88.75 100 ALA A C 1
ATOM 807 O O . ALA A 1 100 ? -12.716 6.630 17.998 1.00 88.75 100 ALA A O 1
ATOM 808 N N . ARG A 1 101 ? -11.600 7.759 19.589 1.00 88.88 101 ARG A N 1
ATOM 809 C CA . ARG A 1 101 ? -10.652 6.687 19.864 1.00 88.88 101 ARG A CA 1
ATOM 810 C C . ARG A 1 101 ? -11.323 5.417 20.359 1.00 88.88 101 ARG A C 1
ATOM 812 O O . ARG A 1 101 ? -10.973 4.349 19.868 1.00 88.88 101 ARG A O 1
ATOM 819 N N . ALA A 1 102 ? -12.236 5.530 21.322 1.00 86.81 102 ALA A N 1
ATOM 820 C CA . ALA A 1 102 ? -12.964 4.383 21.848 1.00 86.81 102 ALA A CA 1
ATOM 821 C C . ALA A 1 102 ? -13.765 3.690 20.738 1.00 86.81 102 ALA A C 1
ATOM 823 O O . ALA A 1 102 ? -13.582 2.499 20.547 1.00 86.81 102 ALA A O 1
ATOM 824 N N . LEU A 1 103 ? -14.532 4.447 19.941 1.00 88.12 103 LEU A N 1
ATOM 825 C CA . LEU A 1 103 ? -15.293 3.905 18.805 1.00 88.12 103 LEU A CA 1
ATOM 826 C C . LEU A 1 103 ? -14.402 3.190 17.798 1.00 88.12 103 LEU A C 1
ATOM 828 O O . LEU A 1 103 ? -14.614 2.023 17.521 1.00 88.12 103 LEU A O 1
ATOM 832 N N . ALA A 1 104 ? -13.368 3.868 17.302 1.00 89.56 104 ALA A N 1
ATOM 833 C CA . ALA A 1 104 ? -12.461 3.292 16.317 1.00 89.56 104 ALA A CA 1
ATOM 834 C C . ALA A 1 104 ? -11.740 2.040 16.843 1.00 89.56 104 ALA A C 1
ATOM 836 O O . ALA A 1 104 ? -11.404 1.150 16.072 1.00 89.56 104 ALA A O 1
ATOM 837 N N . THR A 1 105 ? -11.481 1.977 18.154 1.00 88.56 105 THR A N 1
ATOM 838 C CA . THR A 1 105 ? -10.846 0.811 18.780 1.00 88.56 105 THR A CA 1
ATOM 839 C C . THR A 1 105 ? -11.834 -0.341 18.947 1.00 88.56 105 THR A C 1
ATOM 841 O O . THR A 1 105 ? -11.419 -1.482 18.814 1.00 88.56 105 THR A O 1
ATOM 844 N N . ASP A 1 106 ? -13.113 -0.070 19.189 1.00 87.25 106 ASP A N 1
ATOM 845 C CA . ASP A 1 106 ? -14.136 -1.101 19.410 1.00 87.25 106 ASP A CA 1
ATOM 846 C C . ASP A 1 106 ? -14.556 -1.827 18.119 1.00 87.25 106 ASP A C 1
ATOM 848 O O . ASP A 1 106 ? -15.117 -2.917 18.166 1.00 87.25 106 ASP A O 1
ATOM 852 N N . ILE A 1 107 ? -14.220 -1.262 16.953 1.00 89.69 107 ILE A N 1
ATOM 853 C CA . ILE A 1 107 ? -14.532 -1.856 15.650 1.00 89.69 107 ILE A CA 1
ATOM 854 C C . ILE A 1 107 ? -13.883 -3.249 15.518 1.00 89.69 107 ILE A C 1
ATOM 856 O O . ILE A 1 107 ? -12.646 -3.362 15.558 1.00 89.69 107 ILE A O 1
ATOM 860 N N . PRO A 1 108 ? -14.674 -4.313 15.265 1.00 88.75 108 PRO A N 1
ATOM 861 C CA . PRO A 1 108 ? -14.167 -5.684 15.172 1.00 88.75 108 PRO A CA 1
ATOM 862 C C . PRO A 1 108 ? -13.110 -5.874 14.081 1.00 88.75 108 PRO A C 1
ATOM 864 O O . PRO A 1 108 ? -12.125 -6.593 14.273 1.00 88.75 108 PRO A O 1
ATOM 867 N N . LEU A 1 109 ? -13.294 -5.208 12.938 1.00 89.25 109 LEU A N 1
ATOM 868 C CA . LEU A 1 109 ? -12.356 -5.234 11.818 1.00 89.25 109 LEU A CA 1
ATOM 869 C C . LEU A 1 109 ? -10.971 -4.736 12.243 1.00 89.25 109 LEU A C 1
ATOM 871 O O . LEU A 1 109 ? -9.960 -5.395 11.996 1.00 89.25 109 LEU A O 1
ATOM 875 N N . TYR A 1 110 ? -10.930 -3.597 12.936 1.00 89.75 110 TYR A N 1
ATOM 876 C CA . TYR A 1 110 ? -9.689 -3.011 13.421 1.00 89.75 110 TYR A CA 1
ATOM 877 C C . TYR A 1 110 ? -9.015 -3.919 14.452 1.00 89.75 110 TYR A C 1
ATOM 879 O O . TYR A 1 110 ? -7.827 -4.199 14.317 1.00 89.75 110 TYR A O 1
ATOM 887 N N . GLN A 1 111 ? -9.764 -4.462 15.417 1.00 88.12 111 GLN A N 1
ATOM 888 C CA . GLN A 1 111 ? -9.231 -5.421 16.395 1.00 88.12 111 GLN A CA 1
ATOM 889 C C . GLN A 1 111 ? -8.603 -6.652 15.728 1.00 88.12 111 GLN A C 1
ATOM 891 O O . GLN A 1 111 ? -7.528 -7.103 16.125 1.00 88.12 111 GLN A O 1
ATOM 896 N N . ARG A 1 112 ? -9.223 -7.170 14.663 1.00 88.00 112 ARG A N 1
ATOM 897 C CA . ARG A 1 112 ? -8.688 -8.309 13.909 1.00 88.00 112 ARG A CA 1
ATOM 898 C C . ARG A 1 112 ? -7.404 -7.954 13.156 1.00 88.00 112 ARG A C 1
ATOM 900 O O . ARG A 1 112 ? -6.454 -8.734 13.182 1.00 88.00 112 ARG A O 1
ATOM 907 N N . VAL A 1 113 ? -7.343 -6.775 12.532 1.00 87.19 113 VAL A N 1
ATOM 908 C CA . VAL A 1 113 ? -6.110 -6.274 11.898 1.00 87.19 113 VAL A CA 1
ATOM 909 C C . VAL A 1 113 ? -5.009 -6.061 12.941 1.00 87.19 113 VAL A C 1
ATOM 911 O O . VAL A 1 113 ? -3.861 -6.411 12.683 1.00 87.19 113 VAL A O 1
ATOM 914 N N . LEU A 1 114 ? -5.340 -5.566 14.137 1.00 84.88 114 LEU A N 1
ATOM 915 C CA . LEU A 1 114 ? -4.378 -5.438 15.234 1.00 84.88 114 LEU A CA 1
ATOM 916 C C . LEU A 1 114 ? -3.854 -6.788 15.741 1.00 84.88 114 LEU A C 1
ATOM 918 O O . LEU A 1 114 ? -2.707 -6.867 16.173 1.00 84.88 114 LEU A O 1
ATOM 922 N N . ALA A 1 115 ? -4.673 -7.837 15.708 1.00 82.88 115 ALA A N 1
ATOM 923 C CA . ALA A 1 115 ? -4.276 -9.159 16.177 1.00 82.88 115 ALA A CA 1
ATOM 924 C C . ALA A 1 115 ? -3.412 -9.922 15.160 1.00 82.88 115 ALA A C 1
ATOM 926 O O . ALA A 1 115 ? -2.458 -10.588 15.556 1.00 82.88 115 ALA A O 1
ATOM 927 N N . TYR A 1 116 ? -3.736 -9.831 13.864 1.00 81.62 116 TYR A N 1
ATOM 928 C CA . TYR A 1 116 ? -3.168 -10.722 12.838 1.00 81.62 116 TYR A CA 1
ATOM 929 C C . TYR A 1 116 ? -2.522 -10.009 11.644 1.00 81.62 116 TYR A C 1
ATOM 931 O O . TYR A 1 116 ? -1.860 -10.650 10.835 1.00 81.62 116 TYR A O 1
ATOM 939 N N . GLY A 1 117 ? -2.747 -8.704 11.487 1.00 80.81 117 GLY A N 1
ATOM 940 C CA . GLY A 1 117 ? -2.376 -7.935 10.295 1.00 80.81 117 GLY A CA 1
ATOM 941 C C . GLY A 1 117 ? -1.413 -6.781 10.552 1.00 80.81 117 GLY A C 1
ATOM 942 O O . GLY A 1 117 ? -1.233 -5.922 9.683 1.00 80.81 117 GLY A O 1
ATOM 943 N N . MET A 1 118 ? -0.800 -6.728 11.735 1.00 81.00 118 MET A N 1
ATOM 944 C CA . MET A 1 118 ? 0.054 -5.613 12.149 1.00 81.00 118 MET A CA 1
ATOM 945 C C . MET A 1 118 ? 1.292 -5.450 11.278 1.00 81.00 118 MET A C 1
ATOM 947 O O . MET A 1 118 ? 1.761 -4.328 11.079 1.00 81.00 118 MET A O 1
ATOM 951 N N . GLU A 1 119 ? 1.810 -6.546 10.739 1.00 78.12 119 GLU A N 1
ATOM 952 C CA . GLU A 1 119 ? 2.910 -6.586 9.785 1.00 78.12 119 GLU A CA 1
ATOM 953 C C . GLU A 1 119 ? 2.549 -5.790 8.530 1.00 78.12 119 GLU A C 1
ATOM 955 O O . GLU A 1 119 ? 3.287 -4.881 8.143 1.00 78.12 119 GLU A O 1
ATOM 960 N N . GLY A 1 120 ? 1.387 -6.085 7.938 1.00 81.44 120 GLY A N 1
ATOM 961 C CA . GLY A 1 120 ? 0.880 -5.408 6.745 1.00 81.44 120 GLY A CA 1
ATOM 962 C C . GLY A 1 120 ? 0.596 -3.932 7.011 1.00 81.44 120 GLY A C 1
ATOM 963 O O . GLY A 1 120 ? 1.070 -3.065 6.276 1.00 81.44 120 GLY A O 1
ATOM 964 N N . LEU A 1 121 ? -0.076 -3.630 8.125 1.00 84.44 121 LEU A N 1
ATOM 965 C CA . LEU A 1 121 ? -0.376 -2.257 8.532 1.00 84.44 121 LEU A CA 1
ATOM 966 C C . LEU A 1 121 ? 0.902 -1.428 8.748 1.00 84.44 121 LEU A C 1
ATOM 968 O O . LEU A 1 121 ? 1.030 -0.305 8.254 1.00 84.44 121 LEU A O 1
ATOM 972 N N . SER A 1 122 ? 1.888 -2.004 9.440 1.00 80.94 122 SER A N 1
ATOM 973 C CA . SER A 1 122 ? 3.190 -1.371 9.673 1.00 80.94 122 SER A CA 1
ATOM 974 C C . SER A 1 122 ? 3.954 -1.150 8.373 1.00 80.94 122 SER A C 1
ATOM 976 O O . SER A 1 122 ? 4.615 -0.122 8.208 1.00 80.94 122 SER A O 1
ATOM 978 N N . ALA A 1 123 ? 3.887 -2.112 7.453 1.00 80.75 123 ALA A N 1
ATOM 979 C CA . ALA A 1 123 ? 4.534 -2.016 6.158 1.00 80.75 123 ALA A CA 1
ATOM 980 C C . ALA A 1 123 ? 3.925 -0.876 5.326 1.00 80.75 123 ALA A C 1
ATOM 982 O O . ALA A 1 123 ? 4.675 -0.011 4.873 1.00 80.75 123 ALA A O 1
ATOM 983 N N . LEU A 1 124 ? 2.592 -0.785 5.242 1.00 84.81 124 LEU A N 1
ATOM 984 C CA . LEU A 1 124 ? 1.887 0.324 4.584 1.00 84.81 124 LEU A CA 1
ATOM 985 C C . LEU A 1 124 ? 2.244 1.689 5.193 1.00 84.81 124 LEU A C 1
ATOM 987 O O . LEU A 1 124 ? 2.471 2.665 4.474 1.00 84.81 124 LEU A O 1
ATOM 991 N N . GLN A 1 125 ? 2.356 1.777 6.520 1.00 83.62 125 GLN A N 1
ATOM 992 C CA . GLN A 1 125 ? 2.751 3.017 7.193 1.00 83.62 125 GLN A CA 1
ATOM 993 C C . GLN A 1 125 ? 4.199 3.419 6.880 1.00 83.62 125 GLN A C 1
ATOM 995 O O . GLN A 1 125 ? 4.496 4.597 6.649 1.00 83.62 125 GLN A O 1
ATOM 1000 N N . ARG A 1 126 ? 5.122 2.453 6.840 1.00 79.88 126 ARG A N 1
ATOM 1001 C CA . ARG A 1 126 ? 6.531 2.703 6.497 1.00 79.88 126 ARG A CA 1
ATOM 1002 C C . ARG A 1 126 ? 6.684 3.145 5.048 1.00 79.88 126 ARG A C 1
ATOM 1004 O O . ARG A 1 126 ? 7.416 4.100 4.792 1.00 79.88 126 ARG A O 1
ATOM 1011 N N . THR A 1 127 ? 5.961 2.533 4.121 1.00 80.56 127 THR A N 1
ATOM 1012 C CA . THR A 1 127 ? 5.984 2.916 2.703 1.00 80.56 127 THR A CA 1
ATOM 1013 C C . THR A 1 127 ? 5.218 4.210 2.433 1.00 80.56 127 THR A C 1
ATOM 1015 O O . THR A 1 127 ? 5.518 4.904 1.468 1.00 80.56 127 THR A O 1
ATOM 1018 N N . GLY A 1 128 ? 4.324 4.615 3.339 1.00 85.00 128 GLY A N 1
ATOM 1019 C CA . GLY A 1 128 ? 3.517 5.827 3.188 1.00 85.00 128 GLY A CA 1
ATOM 1020 C C . GLY A 1 128 ? 2.304 5.625 2.280 1.00 85.00 128 GLY A C 1
ATOM 1021 O O . GLY A 1 128 ? 1.843 6.589 1.685 1.00 85.00 128 GLY A O 1
ATOM 1022 N N . LEU A 1 129 ? 1.806 4.389 2.182 1.00 87.75 129 LEU A N 1
ATOM 1023 C CA . LEU A 1 129 ? 0.649 3.991 1.369 1.00 87.75 129 LEU A CA 1
ATOM 1024 C C . LEU A 1 129 ? -0.676 4.015 2.163 1.00 87.75 129 LEU A C 1
ATOM 1026 O O . LEU A 1 129 ? -1.710 3.569 1.679 1.00 87.75 129 LEU A O 1
ATOM 1030 N N . THR A 1 130 ? -0.671 4.511 3.404 1.00 89.50 130 THR A N 1
ATOM 1031 C CA . THR A 1 130 ? -1.843 4.479 4.301 1.00 89.50 130 THR A CA 1
ATOM 1032 C C . THR A 1 130 ? -2.996 5.379 3.870 1.00 89.50 130 THR A C 1
ATOM 1034 O O . THR A 1 130 ? -4.086 5.262 4.411 1.00 89.50 130 THR A O 1
ATOM 1037 N N . ASN A 1 131 ? -2.772 6.293 2.932 1.00 91.31 131 ASN A N 1
ATOM 1038 C CA . ASN A 1 131 ? -3.805 7.166 2.375 1.00 91.31 131 ASN A CA 1
ATOM 1039 C C . ASN A 1 131 ? -4.516 6.574 1.148 1.00 91.31 131 ASN A C 1
ATOM 1041 O O . ASN A 1 131 ? -5.290 7.265 0.498 1.00 91.31 131 ASN A O 1
ATOM 1045 N N . GLN A 1 132 ? -4.163 5.352 0.754 1.00 89.75 132 GLN A N 1
ATOM 1046 C CA . GLN A 1 132 ? -4.642 4.748 -0.492 1.00 89.75 132 GLN A CA 1
ATOM 1047 C C . GLN A 1 132 ? -5.432 3.466 -0.265 1.00 89.75 132 GLN A C 1
ATOM 1049 O O . GLN A 1 132 ? -6.077 2.989 -1.188 1.00 89.75 132 GLN A O 1
ATOM 1054 N N . PHE A 1 133 ? -5.361 2.910 0.940 1.00 92.12 133 PHE A N 1
ATOM 1055 C CA . PHE A 1 133 ? -6.046 1.680 1.299 1.00 92.12 133 PHE A CA 1
ATOM 1056 C C . PHE A 1 133 ? -6.801 1.887 2.600 1.00 92.12 133 PHE A C 1
ATOM 1058 O O . PHE A 1 133 ? -6.310 2.565 3.513 1.00 92.12 133 PHE A O 1
ATOM 1065 N N . SER A 1 134 ? -7.984 1.291 2.673 1.00 92.75 134 SER A N 1
ATOM 1066 C CA . SER A 1 134 ? -8.778 1.179 3.889 1.00 92.75 134 SER A CA 1
ATOM 1067 C C . SER A 1 134 ? -8.309 0.001 4.749 1.00 92.75 134 SER A C 1
ATOM 1069 O O . SER A 1 134 ? -7.508 -0.845 4.334 1.00 92.75 134 SER A O 1
ATOM 1071 N N . LEU A 1 135 ? -8.817 -0.067 5.980 1.00 90.75 135 LEU A N 1
ATOM 1072 C CA . LEU A 1 135 ? -8.623 -1.247 6.826 1.00 90.75 135 LEU A CA 1
ATOM 1073 C C . LEU A 1 135 ? -9.332 -2.483 6.258 1.00 90.75 135 LEU A C 1
ATOM 1075 O O . LEU A 1 135 ? -8.824 -3.589 6.443 1.00 90.75 135 LEU A O 1
ATOM 1079 N N . ILE A 1 136 ? -10.460 -2.297 5.561 1.00 92.00 136 ILE A N 1
ATOM 1080 C CA . ILE A 1 136 ? -11.193 -3.383 4.896 1.00 92.00 136 ILE A CA 1
ATOM 1081 C C . ILE A 1 136 ? -10.325 -3.994 3.799 1.00 92.00 136 ILE A C 1
ATOM 1083 O O . ILE A 1 136 ? -10.191 -5.214 3.749 1.00 92.00 136 ILE A O 1
ATOM 1087 N N . ASP A 1 137 ? -9.687 -3.166 2.967 1.00 92.06 137 ASP A N 1
ATOM 1088 C CA . ASP A 1 137 ? -8.834 -3.646 1.872 1.00 92.06 137 ASP A CA 1
ATOM 1089 C C . ASP A 1 137 ? -7.699 -4.514 2.413 1.00 92.06 137 ASP A C 1
ATOM 1091 O O . ASP A 1 137 ? -7.484 -5.639 1.961 1.00 92.06 137 ASP A O 1
ATOM 1095 N N . LEU A 1 138 ? -7.012 -4.026 3.450 1.00 90.38 138 LEU A N 1
ATOM 1096 C CA . LEU A 1 138 ? -5.946 -4.780 4.097 1.00 90.38 138 LEU A CA 1
ATOM 1097 C C . LEU A 1 138 ? -6.472 -6.084 4.714 1.00 90.38 138 LEU A C 1
ATOM 1099 O O . LEU A 1 138 ? -5.841 -7.130 4.569 1.00 90.38 138 LEU A O 1
ATOM 1103 N N . HIS A 1 139 ? -7.612 -6.037 5.404 1.00 90.25 139 HIS A N 1
ATOM 1104 C CA . HIS A 1 139 ? -8.207 -7.212 6.036 1.00 90.25 139 HIS A CA 1
ATOM 1105 C C . HIS A 1 139 ? -8.599 -8.280 5.010 1.00 90.25 139 HIS A C 1
ATOM 1107 O O . HIS A 1 139 ? -8.189 -9.431 5.162 1.00 90.25 139 HIS A O 1
ATOM 1113 N N . ASN A 1 140 ? -9.305 -7.906 3.944 1.00 91.31 140 ASN A N 1
ATOM 1114 C CA . ASN A 1 140 ? -9.729 -8.822 2.883 1.00 91.31 140 ASN A CA 1
ATOM 1115 C C . ASN A 1 140 ? -8.534 -9.528 2.242 1.00 91.31 140 ASN A C 1
ATOM 1117 O O . ASN A 1 140 ? -8.549 -10.740 2.029 1.00 91.31 140 ASN A O 1
ATOM 1121 N N . VAL A 1 141 ? -7.465 -8.777 1.987 1.00 89.81 141 VAL A N 1
ATOM 1122 C CA . VAL A 1 141 ? -6.260 -9.307 1.352 1.00 89.81 141 VAL A CA 1
ATOM 1123 C C . VAL A 1 141 ? -5.516 -10.246 2.295 1.00 89.81 141 VAL A C 1
ATOM 1125 O O . VAL A 1 141 ? -5.036 -11.280 1.850 1.00 89.81 141 VAL A O 1
ATOM 1128 N N . LEU A 1 142 ? -5.458 -9.950 3.596 1.00 85.00 142 LEU A N 1
ATOM 1129 C CA . LEU A 1 142 ? -4.852 -10.846 4.588 1.00 85.00 142 LEU A CA 1
ATOM 1130 C C . LEU A 1 142 ? -5.659 -12.135 4.806 1.00 85.00 142 LEU A C 1
ATOM 1132 O O . LEU A 1 142 ? -5.069 -13.165 5.128 1.00 85.00 142 LEU A O 1
ATOM 1136 N N . MET A 1 143 ? -6.981 -12.083 4.626 1.00 87.75 143 MET A N 1
ATOM 1137 C CA . MET A 1 143 ? -7.862 -13.251 4.728 1.00 87.75 143 MET A CA 1
ATOM 1138 C C . MET A 1 143 ? -7.864 -14.118 3.466 1.00 87.75 143 MET A C 1
ATOM 1140 O O . MET A 1 143 ? -8.085 -15.323 3.565 1.00 87.75 143 MET A O 1
ATOM 1144 N N . SER A 1 144 ? -7.618 -13.532 2.293 1.00 89.00 144 SER A N 1
ATOM 1145 C CA . SER A 1 144 ? -7.418 -14.296 1.062 1.00 89.00 144 SER A CA 1
ATOM 1146 C C . SER A 1 144 ? -6.128 -15.110 1.147 1.00 89.00 144 SER A C 1
ATOM 1148 O O . SER A 1 144 ? -5.161 -14.665 1.759 1.00 89.00 144 SER A O 1
ATOM 1150 N N . SER A 1 145 ? -6.086 -16.289 0.524 1.00 90.25 145 SER A N 1
ATOM 1151 C CA . SER A 1 145 ? -4.864 -17.103 0.388 1.00 90.25 145 SER A CA 1
ATOM 1152 C C . SER A 1 145 ? -4.329 -17.155 -1.046 1.00 90.25 145 SER A C 1
ATOM 1154 O O . SER A 1 145 ? -3.210 -17.615 -1.276 1.00 90.25 145 SER A O 1
ATOM 1156 N N . GLU A 1 146 ? -5.102 -16.632 -1.992 1.00 93.44 146 GLU A N 1
ATOM 1157 C CA . GLU A 1 146 ? -4.887 -16.788 -3.424 1.00 93.44 146 GLU A CA 1
ATOM 1158 C C . GLU A 1 146 ? -4.099 -15.611 -3.997 1.00 93.44 146 GLU A C 1
ATOM 1160 O O . GLU A 1 146 ? -4.165 -14.472 -3.527 1.00 93.44 146 GLU A O 1
ATOM 1165 N N . CYS A 1 147 ? -3.318 -15.896 -5.028 1.00 91.81 147 CYS A N 1
ATOM 1166 C CA . CYS A 1 147 ? -2.638 -14.919 -5.841 1.00 91.81 147 CYS A CA 1
ATOM 1167 C C . 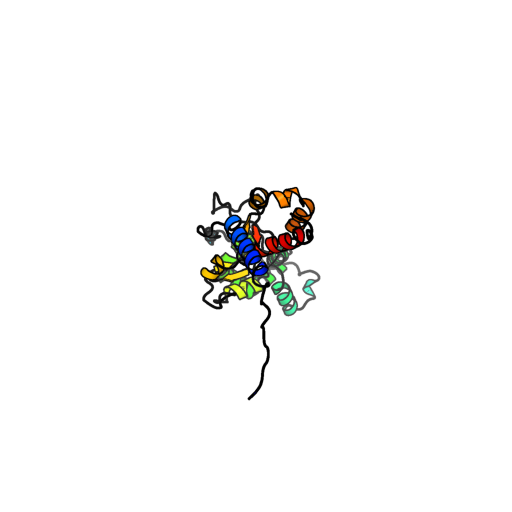CYS A 1 147 ? -3.665 -14.244 -6.742 1.00 91.81 147 CYS A C 1
ATOM 1169 O O . CYS A 1 147 ? -4.362 -14.908 -7.501 1.00 91.81 147 CYS A O 1
ATOM 1171 N N . TRP A 1 148 ? -3.670 -12.915 -6.734 1.00 90.56 148 TRP A N 1
ATOM 1172 C CA . TRP A 1 148 ? -4.552 -12.092 -7.558 1.00 90.56 148 TRP A CA 1
ATOM 1173 C C . TRP A 1 148 ? -4.445 -12.371 -9.069 1.00 90.56 148 TRP A C 1
ATOM 1175 O O . TRP A 1 148 ? -5.381 -12.101 -9.810 1.00 90.56 148 TRP A O 1
ATOM 1185 N N . ILE A 1 149 ? -3.306 -12.898 -9.528 1.00 89.81 149 ILE A N 1
ATOM 1186 C CA . ILE A 1 149 ? -2.996 -13.042 -10.955 1.00 89.81 149 ILE A CA 1
ATOM 1187 C C . ILE A 1 149 ? -3.237 -14.472 -11.442 1.00 89.81 149 ILE A C 1
ATOM 1189 O O . ILE A 1 149 ? -3.920 -14.661 -12.442 1.00 89.81 149 ILE A O 1
ATOM 1193 N N . CYS A 1 150 ? -2.677 -15.478 -10.762 1.00 91.19 150 CYS A N 1
ATOM 1194 C CA . CYS A 1 150 ? -2.772 -16.876 -11.199 1.00 91.19 150 CYS A CA 1
ATOM 1195 C C . CYS A 1 150 ? -3.729 -17.743 -10.371 1.00 91.19 150 CYS A C 1
ATOM 1197 O O . CYS A 1 150 ? -3.969 -18.884 -10.747 1.00 91.19 150 CYS A O 1
ATOM 1199 N N . GLY A 1 151 ? -4.255 -17.250 -9.245 1.00 91.56 151 GLY A N 1
ATOM 1200 C CA . GLY A 1 151 ? -5.106 -18.029 -8.336 1.00 91.56 151 GLY A CA 1
ATOM 1201 C C . GLY A 1 151 ? -4.360 -19.016 -7.426 1.00 91.56 151 GLY A C 1
ATOM 1202 O O . GLY A 1 151 ? -4.929 -19.471 -6.440 1.00 91.56 151 GLY A O 1
ATOM 1203 N N . ASP A 1 152 ? -3.078 -19.306 -7.681 1.00 92.50 152 ASP A N 1
ATOM 1204 C CA . ASP A 1 152 ? -2.261 -20.158 -6.800 1.00 92.50 152 ASP A CA 1
ATOM 1205 C C . ASP A 1 152 ? -2.027 -19.517 -5.427 1.00 92.50 152 ASP A C 1
ATOM 1207 O O . ASP A 1 152 ? -2.348 -18.357 -5.195 1.00 92.50 152 ASP A O 1
ATOM 1211 N N . TYR A 1 153 ? -1.378 -20.223 -4.501 1.00 89.62 153 TYR A N 1
ATOM 1212 C CA . TYR A 1 153 ? -1.062 -19.667 -3.187 1.00 89.62 153 TYR A CA 1
ATOM 1213 C C . TYR A 1 153 ? -0.213 -18.379 -3.270 1.00 89.62 153 TYR A C 1
ATOM 1215 O O . TYR A 1 153 ? 0.955 -18.378 -3.677 1.00 89.62 153 TYR A O 1
ATOM 1223 N N . GLY A 1 154 ? -0.792 -17.260 -2.834 1.00 86.62 154 GLY A N 1
ATOM 1224 C CA . GLY A 1 154 ? -0.155 -15.949 -2.842 1.00 86.62 154 GLY A CA 1
ATOM 1225 C C . GLY A 1 154 ? 0.687 -15.738 -1.592 1.00 86.62 154 GLY A C 1
ATOM 1226 O O . GLY A 1 154 ? 0.207 -15.171 -0.616 1.00 86.62 154 GLY A O 1
ATOM 1227 N N . SER A 1 155 ? 1.940 -16.183 -1.575 1.00 83.31 155 SER A N 1
ATOM 1228 C CA . SER A 1 155 ? 2.802 -16.100 -0.384 1.00 83.31 155 SER A CA 1
ATOM 1229 C C . SER A 1 155 ? 3.182 -14.676 0.047 1.00 83.31 155 SER A C 1
ATOM 1231 O O . SER A 1 155 ? 3.686 -14.498 1.156 1.00 83.31 155 SER A O 1
ATOM 1233 N N . PHE A 1 156 ? 2.967 -13.664 -0.798 1.00 82.38 156 PHE A N 1
ATOM 1234 C CA . PHE A 1 156 ? 3.407 -12.293 -0.544 1.00 82.38 156 PHE A CA 1
ATOM 1235 C C . PHE A 1 156 ? 2.270 -11.284 -0.623 1.00 82.38 156 PHE A C 1
ATOM 1237 O O . PHE A 1 156 ? 1.377 -11.410 -1.453 1.00 82.38 156 PHE A O 1
ATOM 1244 N N . LEU A 1 157 ? 2.364 -10.235 0.197 1.00 85.31 157 LEU A N 1
ATOM 1245 C CA . LEU A 1 157 ? 1.546 -9.031 0.090 1.00 85.31 157 LEU A CA 1
ATOM 1246 C C . LEU A 1 157 ? 2.308 -7.972 -0.719 1.00 85.31 157 LEU A C 1
ATOM 1248 O O . LEU A 1 157 ? 3.293 -7.403 -0.240 1.00 85.31 157 LEU A O 1
ATOM 1252 N N . PHE A 1 158 ? 1.854 -7.691 -1.936 1.00 86.56 158 PHE A N 1
ATOM 1253 C CA . PHE A 1 158 ? 2.383 -6.612 -2.758 1.00 86.56 158 PHE A CA 1
ATOM 1254 C C . PHE A 1 158 ? 1.772 -5.280 -2.310 1.00 86.56 158 PHE A C 1
ATOM 1256 O O . PHE A 1 158 ? 0.634 -4.949 -2.633 1.00 86.56 158 PHE A O 1
ATOM 1263 N N . LEU A 1 159 ? 2.534 -4.516 -1.521 1.00 86.94 159 LEU A N 1
ATOM 1264 C CA . LEU A 1 159 ? 2.059 -3.279 -0.887 1.00 86.94 159 LEU A CA 1
ATOM 1265 C C . LEU A 1 159 ? 1.544 -2.209 -1.866 1.00 86.94 159 LEU A C 1
ATOM 1267 O O . LEU A 1 159 ? 0.530 -1.602 -1.534 1.00 86.94 159 LEU A O 1
ATOM 1271 N N . PRO A 1 160 ? 2.176 -1.949 -3.033 1.00 86.25 160 PRO A N 1
ATOM 1272 C CA . PRO A 1 160 ? 1.740 -0.878 -3.933 1.00 86.25 160 PRO A CA 1
ATOM 1273 C C . PRO A 1 160 ? 0.300 -1.012 -4.420 1.00 86.25 160 PRO A C 1
ATOM 1275 O O . PRO A 1 160 ? -0.368 0.003 -4.572 1.00 86.25 160 PRO A O 1
ATOM 1278 N N . THR A 1 161 ? -0.191 -2.236 -4.621 1.00 86.75 161 THR A N 1
ATOM 1279 C CA . THR A 1 161 ? -1.588 -2.495 -5.008 1.00 86.75 161 THR A CA 1
ATOM 1280 C C . THR A 1 161 ? -2.411 -3.130 -3.888 1.00 86.75 161 THR A C 1
ATOM 1282 O O . THR A 1 161 ? -3.610 -3.298 -4.056 1.00 86.75 161 THR A O 1
ATOM 1285 N N . CYS A 1 162 ? -1.799 -3.427 -2.734 1.00 88.94 162 CYS A N 1
ATOM 1286 C CA . CYS A 1 162 ? -2.403 -4.172 -1.628 1.00 88.94 162 CYS A CA 1
ATOM 1287 C C . CYS A 1 162 ? -3.054 -5.472 -2.123 1.00 88.94 162 CYS A C 1
ATOM 1289 O O . CYS A 1 162 ? -4.217 -5.733 -1.862 1.00 88.94 162 CYS A O 1
ATOM 1291 N N . THR A 1 163 ? -2.303 -6.290 -2.861 1.00 90.25 163 THR A N 1
ATOM 1292 C CA . THR A 1 163 ? -2.783 -7.578 -3.392 1.00 90.25 163 THR A CA 1
ATOM 1293 C C . THR A 1 163 ? -1.889 -8.723 -2.942 1.00 90.25 163 THR A C 1
ATOM 1295 O O . THR A 1 163 ? -0.706 -8.526 -2.645 1.00 90.25 163 THR A O 1
ATOM 1298 N N . ARG A 1 164 ? -2.437 -9.941 -2.884 1.00 89.12 164 ARG A N 1
ATOM 1299 C CA . ARG A 1 164 ? -1.624 -11.143 -2.679 1.00 89.12 164 ARG A CA 1
ATOM 1300 C C . ARG A 1 164 ? -1.056 -11.628 -4.002 1.00 89.12 164 ARG A C 1
ATOM 1302 O O . ARG A 1 164 ? -1.772 -11.743 -4.992 1.00 89.12 164 ARG A O 1
ATOM 1309 N N . VAL A 1 165 ? 0.232 -11.948 -4.008 1.00 88.19 165 VAL A N 1
ATOM 1310 C CA . VAL A 1 165 ? 0.945 -12.450 -5.186 1.00 88.19 165 VAL A CA 1
ATOM 1311 C C . VAL A 1 165 ? 1.846 -13.624 -4.817 1.00 88.19 165 VAL A C 1
ATOM 1313 O O . VAL A 1 165 ? 2.454 -13.648 -3.744 1.00 88.19 165 VAL A O 1
ATOM 1316 N N . CYS A 1 166 ? 1.923 -14.624 -5.695 1.00 88.12 166 CYS A N 1
ATOM 1317 C CA . CYS A 1 166 ? 2.888 -15.711 -5.563 1.00 88.12 166 CYS A CA 1
ATOM 1318 C C . CYS A 1 166 ? 4.291 -15.237 -5.978 1.00 88.12 166 CYS A C 1
ATOM 1320 O O . CYS A 1 166 ? 4.455 -14.166 -6.573 1.00 88.12 166 CYS A O 1
ATOM 1322 N N . PHE A 1 167 ? 5.319 -16.029 -5.665 1.00 83.19 167 PHE A N 1
ATOM 1323 C CA . PHE A 1 167 ? 6.698 -15.687 -6.022 1.00 83.19 167 PHE A CA 1
ATOM 1324 C C . PHE A 1 167 ? 6.885 -15.502 -7.532 1.00 83.19 167 PHE A C 1
ATOM 1326 O O . PHE A 1 167 ? 7.515 -14.538 -7.974 1.00 83.19 167 PHE A O 1
ATOM 1333 N N . ASP A 1 168 ? 6.300 -16.401 -8.317 1.00 84.06 168 ASP A N 1
ATOM 1334 C CA . ASP A 1 168 ? 6.486 -16.421 -9.761 1.00 84.06 168 ASP A CA 1
ATOM 1335 C C . ASP A 1 168 ? 5.824 -15.216 -10.420 1.00 84.06 168 ASP A C 1
ATOM 1337 O O . ASP A 1 168 ? 6.469 -14.527 -11.211 1.00 84.06 168 ASP A O 1
ATOM 1341 N N . CYS A 1 169 ? 4.592 -14.877 -10.030 1.00 85.81 169 CYS A N 1
ATOM 1342 C CA . CYS A 1 169 ? 3.908 -13.676 -10.513 1.00 85.81 169 CYS A CA 1
ATOM 1343 C C . CYS A 1 169 ? 4.594 -12.391 -10.039 1.00 85.81 169 CYS A C 1
ATOM 1345 O O . CYS A 1 169 ? 4.678 -11.420 -10.790 1.00 85.81 169 CYS A O 1
ATOM 1347 N N . LEU A 1 170 ? 5.149 -12.374 -8.825 1.00 82.25 170 LEU A N 1
ATOM 1348 C CA . LEU A 1 170 ? 5.945 -11.242 -8.353 1.00 82.25 170 LEU A CA 1
ATOM 1349 C C . LEU A 1 170 ? 7.222 -11.050 -9.187 1.00 82.25 170 LEU A C 1
ATOM 1351 O O . LEU A 1 170 ? 7.693 -9.922 -9.292 1.00 82.25 170 LEU A O 1
ATOM 1355 N N . ARG A 1 171 ? 7.797 -12.116 -9.770 1.00 77.94 171 ARG A N 1
ATOM 1356 C CA . ARG A 1 171 ? 9.045 -12.069 -10.557 1.00 77.94 171 ARG A CA 1
ATOM 1357 C C . ARG A 1 171 ? 8.843 -11.945 -12.065 1.00 77.94 171 ARG A C 1
ATOM 1359 O O . ARG A 1 171 ? 9.745 -11.461 -12.742 1.00 77.94 171 ARG A O 1
ATOM 1366 N N . SER A 1 172 ? 7.721 -12.403 -12.594 1.00 77.06 172 SER A N 1
ATOM 1367 C CA . SER A 1 172 ? 7.466 -12.437 -14.039 1.00 77.06 172 SER A CA 1
ATOM 1368 C C . SER A 1 172 ? 6.608 -11.271 -14.507 1.00 77.06 172 SER A C 1
ATOM 1370 O O . SER A 1 172 ? 6.818 -10.781 -15.609 1.00 77.06 172 SER A O 1
ATOM 1372 N N . GLN A 1 173 ? 5.688 -10.783 -13.671 1.00 80.56 173 GLN A N 1
ATOM 1373 C CA . GLN A 1 173 ? 4.680 -9.840 -14.138 1.00 80.56 173 GLN A CA 1
ATOM 1374 C C . GLN A 1 173 ? 5.195 -8.392 -14.111 1.00 80.56 173 GLN A C 1
ATOM 1376 O O . GLN A 1 173 ? 5.809 -7.982 -13.110 1.00 80.56 173 GLN A O 1
ATOM 1381 N N . PRO A 1 174 ? 4.942 -7.609 -15.180 1.00 72.31 174 PRO A N 1
ATOM 1382 C CA . PRO A 1 174 ? 5.342 -6.204 -15.280 1.00 72.31 174 PRO A CA 1
ATOM 1383 C C . PRO A 1 174 ? 4.610 -5.312 -14.272 1.00 72.31 174 PRO A C 1
ATOM 1385 O O . PRO A 1 174 ? 5.188 -4.362 -13.751 1.00 72.31 174 PRO A O 1
ATOM 1388 N N . GLU A 1 175 ? 3.360 -5.646 -13.949 1.00 76.31 175 GLU A N 1
ATOM 1389 C CA . GLU A 1 175 ? 2.503 -4.890 -13.023 1.00 76.31 175 GLU A CA 1
ATOM 1390 C C . GLU A 1 175 ? 3.018 -4.926 -11.575 1.00 76.31 175 GLU A C 1
ATOM 1392 O O . GLU A 1 175 ? 2.778 -4.014 -10.788 1.00 76.31 175 GLU A O 1
ATOM 1397 N N . ASN A 1 176 ? 3.811 -5.946 -11.232 1.00 78.38 176 ASN A N 1
ATOM 1398 C CA . ASN A 1 176 ? 4.395 -6.124 -9.901 1.00 78.38 176 ASN A CA 1
ATOM 1399 C C . ASN A 1 176 ? 5.835 -5.604 -9.814 1.00 78.38 176 ASN A C 1
ATOM 1401 O O . ASN A 1 176 ? 6.662 -6.113 -9.043 1.00 78.38 176 ASN A O 1
ATOM 1405 N N . VAL A 1 177 ? 6.182 -4.638 -10.660 1.00 79.69 177 VAL A N 1
ATOM 1406 C CA . VAL A 1 177 ? 7.521 -4.061 -10.716 1.00 79.69 177 VAL A CA 1
ATOM 1407 C C . VAL A 1 177 ? 7.506 -2.679 -10.096 1.00 79.69 177 VAL A C 1
ATOM 1409 O O . VAL A 1 177 ? 6.737 -1.804 -10.487 1.00 79.69 177 VAL A O 1
ATOM 1412 N N . VAL A 1 178 ? 8.439 -2.472 -9.172 1.00 79.88 178 VAL A N 1
ATOM 1413 C CA . VAL A 1 178 ? 8.714 -1.167 -8.581 1.00 79.88 178 VAL A CA 1
ATOM 1414 C C . VAL A 1 178 ? 10.045 -0.655 -9.100 1.00 79.88 178 VAL A C 1
ATOM 1416 O O . VAL A 1 178 ? 11.052 -1.369 -9.052 1.00 79.88 178 VAL A O 1
ATOM 1419 N N . VAL A 1 179 ? 10.044 0.592 -9.553 1.00 77.94 179 VAL A N 1
ATOM 1420 C CA . VAL A 1 179 ? 11.225 1.268 -10.075 1.00 77.94 179 VAL A CA 1
ATOM 1421 C C . VAL A 1 179 ? 11.568 2.476 -9.216 1.00 77.94 179 VAL A C 1
ATOM 1423 O O . VAL A 1 179 ? 10.694 3.186 -8.732 1.00 77.94 179 VAL A O 1
ATOM 1426 N N . ASP A 1 180 ? 12.866 2.691 -9.023 1.00 78.00 180 ASP A N 1
ATOM 1427 C CA . ASP A 1 180 ? 13.435 3.872 -8.380 1.00 78.00 180 ASP A CA 1
ATOM 1428 C C . ASP A 1 180 ? 13.430 5.059 -9.358 1.00 78.00 180 ASP A C 1
ATOM 1430 O O . ASP A 1 180 ? 14.177 5.065 -10.343 1.00 78.00 180 ASP A O 1
ATOM 1434 N N . GLU A 1 181 ? 12.610 6.070 -9.056 1.00 72.00 181 GLU A N 1
ATOM 1435 C CA . GLU A 1 181 ? 12.472 7.291 -9.861 1.00 72.00 181 GLU A CA 1
ATOM 1436 C C . GLU A 1 181 ? 13.814 8.009 -10.080 1.00 72.00 181 GLU A C 1
ATOM 1438 O O . GLU A 1 181 ? 14.136 8.443 -11.187 1.00 72.00 181 GLU A O 1
ATOM 1443 N N . ALA A 1 182 ? 14.640 8.108 -9.037 1.00 74.94 182 ALA A N 1
ATOM 1444 C CA . ALA A 1 182 ? 15.895 8.848 -9.100 1.00 74.94 182 ALA A CA 1
ATOM 1445 C C . ALA A 1 182 ? 16.921 8.138 -9.992 1.00 74.94 182 ALA A C 1
ATOM 1447 O O . ALA A 1 182 ? 17.689 8.784 -10.709 1.00 74.94 182 ALA A O 1
ATOM 1448 N N . LYS A 1 183 ? 16.932 6.801 -9.983 1.00 75.50 183 LYS A N 1
ATOM 1449 C CA . LYS A 1 183 ? 17.834 6.025 -10.843 1.00 75.50 183 LYS A CA 1
ATOM 1450 C C . LYS A 1 183 ? 17.455 6.115 -12.311 1.00 75.50 183 LYS A C 1
ATOM 1452 O O . LYS A 1 183 ? 18.362 6.174 -13.140 1.00 75.50 183 LYS A O 1
ATOM 1457 N N . LEU A 1 184 ? 16.165 6.163 -12.632 1.00 71.12 184 LEU A N 1
ATOM 1458 C CA . LEU A 1 184 ? 15.686 6.268 -14.013 1.00 71.12 184 LEU A CA 1
ATOM 1459 C C . LEU A 1 184 ? 16.251 7.483 -14.742 1.00 71.12 184 LEU A C 1
ATOM 1461 O O . LEU A 1 184 ? 16.824 7.314 -15.816 1.00 71.12 184 LEU A O 1
ATOM 1465 N N . ARG A 1 185 ? 16.201 8.664 -14.109 1.00 70.94 185 ARG A N 1
ATOM 1466 C CA . ARG A 1 185 ? 16.729 9.927 -14.668 1.00 70.94 185 ARG A CA 1
ATOM 1467 C C . ARG A 1 185 ? 18.190 9.826 -15.116 1.00 70.94 185 ARG A C 1
ATOM 1469 O O . ARG A 1 185 ? 18.623 10.519 -16.028 1.00 70.94 185 ARG A O 1
ATOM 1476 N N . THR A 1 186 ? 18.970 8.964 -14.465 1.00 72.62 186 THR A N 1
ATOM 1477 C CA . THR A 1 186 ? 20.418 8.833 -14.702 1.00 72.62 186 THR A CA 1
ATOM 1478 C C . THR A 1 186 ? 20.793 7.695 -15.657 1.00 72.62 186 THR A C 1
ATOM 1480 O O . THR A 1 186 ? 21.960 7.561 -16.034 1.00 72.62 186 THR A O 1
ATOM 1483 N N . ARG A 1 187 ? 19.837 6.848 -16.064 1.00 75.12 187 ARG A N 1
ATOM 1484 C CA . ARG A 1 187 ? 20.090 5.715 -16.966 1.00 75.12 187 ARG A CA 1
ATOM 1485 C C . ARG A 1 187 ? 20.281 6.218 -18.399 1.00 75.12 187 ARG A C 1
ATOM 1487 O O . ARG A 1 187 ? 19.379 6.813 -18.973 1.00 75.12 187 ARG A O 1
ATOM 1494 N N . LYS A 1 188 ? 21.428 5.890 -19.010 1.00 73.25 188 LYS A N 1
ATOM 1495 C CA . LYS A 1 188 ? 21.784 6.301 -20.385 1.00 73.25 188 LYS A CA 1
ATOM 1496 C C . LYS A 1 188 ? 20.690 6.017 -21.418 1.00 73.25 188 LYS A C 1
ATOM 1498 O O . LYS A 1 188 ? 20.429 6.875 -22.245 1.00 73.25 188 LYS A O 1
ATOM 1503 N N . THR A 1 189 ? 20.044 4.855 -21.334 1.00 70.56 189 THR A N 1
ATOM 1504 C CA . THR A 1 189 ? 18.986 4.420 -22.261 1.00 70.56 189 THR A CA 1
ATOM 1505 C C . THR A 1 189 ? 17.810 5.398 -22.340 1.00 70.56 189 THR A C 1
ATOM 1507 O O . THR A 1 189 ? 17.205 5.528 -23.393 1.00 70.56 189 THR A O 1
ATOM 1510 N N . TRP A 1 190 ? 17.518 6.105 -21.246 1.00 70.81 190 TRP A N 1
ATOM 1511 C CA . TRP A 1 190 ? 16.327 6.953 -21.100 1.00 70.81 190 TRP A CA 1
ATOM 1512 C C . TRP A 1 190 ? 16.669 8.429 -20.902 1.00 70.81 190 TRP A C 1
ATOM 1514 O O . TRP A 1 190 ? 15.778 9.266 -20.803 1.00 70.81 190 TRP A O 1
ATOM 1524 N N . LYS A 1 191 ? 17.966 8.751 -20.843 1.00 76.81 191 LYS A N 1
ATOM 1525 C CA . LYS A 1 191 ? 18.471 10.105 -20.610 1.00 76.81 191 LYS A CA 1
ATOM 1526 C C . LYS A 1 191 ? 17.895 11.099 -21.621 1.00 76.81 191 LYS A C 1
ATOM 1528 O O . LYS A 1 191 ? 17.530 12.197 -21.226 1.00 76.81 191 LYS A O 1
ATOM 1533 N N . TRP A 1 192 ? 17.744 10.672 -22.876 1.00 79.31 192 TRP A N 1
ATOM 1534 C CA . TRP A 1 192 ? 17.234 11.509 -23.959 1.00 79.31 192 TRP A CA 1
ATOM 1535 C C . TRP A 1 192 ? 15.789 11.979 -23.730 1.00 79.31 192 TRP A C 1
ATOM 1537 O O . TRP A 1 192 ? 15.505 13.130 -24.011 1.00 79.31 192 TRP A O 1
ATOM 1547 N N . ILE A 1 193 ? 14.899 11.170 -23.140 1.00 75.12 193 ILE A N 1
ATOM 1548 C CA . ILE A 1 193 ? 13.503 11.581 -22.858 1.00 75.12 193 ILE A CA 1
ATOM 1549 C C . ILE A 1 193 ? 13.459 12.647 -21.774 1.00 75.12 193 ILE A C 1
ATOM 1551 O O . ILE A 1 193 ? 12.726 13.622 -21.882 1.00 75.12 193 ILE A O 1
ATOM 1555 N N . TYR A 1 194 ? 14.274 12.485 -20.731 1.00 77.50 194 TYR A N 1
ATOM 1556 C CA . TYR A 1 194 ? 14.390 13.498 -19.684 1.00 77.50 194 TYR A CA 1
ATOM 1557 C C . TYR A 1 194 ? 15.059 14.785 -20.191 1.00 77.50 194 TYR A C 1
ATOM 1559 O O . TYR A 1 194 ? 14.841 15.842 -19.608 1.00 77.50 194 TYR A O 1
ATOM 1567 N N . GLU A 1 195 ? 15.872 14.705 -21.250 1.00 82.12 195 GLU A N 1
ATOM 1568 C CA . GLU A 1 195 ? 16.486 15.862 -21.912 1.00 82.12 195 GLU A CA 1
ATOM 1569 C C . GLU A 1 195 ? 15.536 16.541 -22.913 1.00 82.12 195 GLU A C 1
ATOM 1571 O O . GLU A 1 195 ? 15.493 17.769 -22.950 1.00 82.12 195 GLU A O 1
ATOM 1576 N N . ALA A 1 196 ? 14.761 15.769 -23.678 1.00 84.50 196 ALA A N 1
ATOM 1577 C CA . ALA A 1 196 ? 13.842 16.254 -24.707 1.00 84.50 196 ALA A CA 1
ATOM 1578 C C . ALA A 1 196 ? 12.504 16.745 -24.125 1.00 84.50 196 ALA A C 1
ATOM 1580 O O . ALA A 1 196 ? 12.049 17.833 -24.472 1.00 84.50 196 ALA A O 1
ATOM 1581 N N . HIS A 1 197 ? 11.924 16.007 -23.170 1.00 84.56 197 HIS A N 1
ATOM 1582 C CA . HIS A 1 197 ? 10.605 16.277 -22.576 1.00 84.56 197 HIS A CA 1
ATOM 1583 C C . HIS A 1 197 ? 10.654 16.397 -21.038 1.00 84.56 197 HIS A C 1
ATOM 1585 O O . HIS A 1 197 ? 9.920 15.705 -20.323 1.00 84.56 197 HIS A O 1
ATOM 1591 N N . PRO A 1 198 ? 11.496 17.281 -20.461 1.00 84.50 198 PRO A N 1
ATOM 1592 C CA . PRO A 1 198 ? 11.670 17.362 -19.010 1.00 84.50 198 PRO A CA 1
ATOM 1593 C C . PRO A 1 198 ? 10.381 17.741 -18.269 1.00 84.50 198 PRO A C 1
ATOM 1595 O O . PRO A 1 198 ? 10.106 17.197 -17.202 1.00 84.50 198 PRO A O 1
ATOM 1598 N N . ARG A 1 199 ? 9.577 18.659 -18.826 1.00 85.19 199 ARG A N 1
ATOM 1599 C CA . ARG A 1 199 ? 8.351 19.155 -18.175 1.00 85.19 199 ARG A CA 1
ATOM 1600 C C . ARG A 1 199 ? 7.249 18.105 -18.144 1.00 85.19 199 ARG A C 1
ATOM 1602 O O . ARG A 1 199 ? 6.693 17.852 -17.082 1.00 85.19 199 ARG A O 1
ATOM 1609 N N . GLU A 1 200 ? 6.971 17.486 -19.288 1.00 86.06 200 GLU A N 1
ATOM 1610 C CA . GLU A 1 200 ? 5.944 16.446 -19.417 1.00 86.06 200 GLU A CA 1
ATOM 1611 C C . GLU A 1 200 ? 6.263 15.254 -18.515 1.00 86.06 200 GLU A C 1
ATOM 1613 O O . GLU A 1 200 ? 5.386 14.724 -17.836 1.00 86.06 200 GLU A O 1
ATOM 1618 N N . MET A 1 201 ? 7.542 14.880 -18.432 1.00 82.81 201 MET A N 1
ATOM 1619 C CA . MET A 1 201 ? 7.966 13.789 -17.570 1.00 82.81 201 MET A CA 1
ATOM 1620 C C . MET A 1 201 ? 7.868 14.141 -16.081 1.00 82.81 201 MET A C 1
ATOM 1622 O O . MET A 1 201 ? 7.482 13.297 -15.273 1.00 82.81 201 MET A O 1
ATOM 1626 N N . GLU A 1 202 ? 8.192 15.375 -15.687 1.00 83.31 202 GLU A N 1
ATOM 1627 C CA . GLU A 1 202 ? 8.007 15.828 -14.304 1.00 83.31 202 GLU A CA 1
ATOM 1628 C C . GLU A 1 202 ? 6.534 15.895 -13.905 1.00 83.31 202 GLU A C 1
ATOM 1630 O O . GLU A 1 202 ? 6.186 15.468 -12.804 1.00 83.31 202 GLU A O 1
ATOM 1635 N N . GLU A 1 203 ? 5.665 16.356 -14.801 1.00 86.38 203 GLU A N 1
ATOM 1636 C CA . GLU A 1 203 ? 4.219 16.350 -14.591 1.00 86.38 203 GLU A CA 1
ATOM 1637 C C . GLU A 1 203 ? 3.673 14.921 -14.485 1.00 86.38 203 GLU A C 1
ATOM 1639 O O . GLU A 1 203 ? 2.925 14.605 -13.555 1.00 86.38 203 GLU A O 1
ATOM 1644 N N . ALA A 1 204 ? 4.097 14.022 -15.375 1.00 85.19 204 ALA A N 1
ATOM 1645 C CA . ALA A 1 204 ? 3.712 12.620 -15.324 1.00 85.19 204 ALA A CA 1
ATOM 1646 C C . ALA A 1 204 ? 4.136 11.967 -13.998 1.00 85.19 204 ALA A C 1
ATOM 1648 O O . ALA A 1 204 ? 3.315 11.336 -13.334 1.00 85.19 204 ALA A O 1
ATOM 1649 N N . LEU A 1 205 ? 5.387 12.163 -13.569 1.00 81.50 205 LEU A N 1
ATOM 1650 C CA . LEU A 1 205 ? 5.903 11.635 -12.302 1.00 81.50 205 LEU A CA 1
ATOM 1651 C C . LEU A 1 205 ? 5.202 12.241 -11.079 1.00 81.50 205 LEU A C 1
ATOM 1653 O O . LEU A 1 205 ? 4.958 11.529 -10.105 1.00 81.50 205 LEU A O 1
ATOM 1657 N N . ALA A 1 206 ? 4.847 13.528 -11.120 1.00 82.88 206 ALA A N 1
ATOM 1658 C CA . ALA A 1 206 ? 4.104 14.185 -10.046 1.00 82.88 206 ALA A CA 1
ATOM 1659 C C . ALA A 1 206 ? 2.686 13.612 -9.883 1.00 82.88 206 ALA A C 1
ATOM 1661 O O . ALA A 1 206 ? 2.191 13.504 -8.759 1.00 82.88 206 ALA A O 1
ATOM 1662 N N . ASN A 1 207 ? 2.060 13.219 -10.993 1.00 84.25 207 ASN A N 1
ATOM 1663 C CA . ASN A 1 207 ? 0.736 12.603 -11.013 1.00 84.25 207 ASN A CA 1
ATOM 1664 C C . ASN A 1 207 ? 0.769 11.098 -10.705 1.00 84.25 207 ASN A C 1
ATOM 1666 O O . ASN A 1 207 ? -0.252 10.520 -10.325 1.00 84.25 207 ASN A O 1
ATOM 1670 N N . MET A 1 208 ? 1.929 10.451 -10.838 1.00 85.81 208 MET A N 1
ATOM 1671 C CA . MET A 1 208 ? 2.084 9.039 -10.515 1.00 85.81 208 MET A CA 1
ATOM 1672 C C . MET A 1 208 ? 2.013 8.772 -9.018 1.00 85.81 208 MET A C 1
ATOM 1674 O O . MET A 1 208 ? 2.499 9.510 -8.154 1.00 85.81 208 MET A O 1
ATOM 1678 N N . ARG A 1 209 ? 1.477 7.595 -8.709 1.00 84.06 209 ARG A N 1
ATOM 1679 C CA . ARG A 1 209 ? 1.513 7.054 -7.364 1.00 84.06 209 ARG A CA 1
ATOM 1680 C C . ARG A 1 209 ? 2.961 6.736 -6.988 1.00 84.06 209 ARG A C 1
ATOM 1682 O O . ARG A 1 209 ? 3.572 5.839 -7.558 1.00 84.06 209 ARG A O 1
ATOM 1689 N N . SER A 1 210 ? 3.490 7.436 -5.983 1.00 85.44 210 SER A N 1
ATOM 1690 C CA . SER A 1 210 ? 4.848 7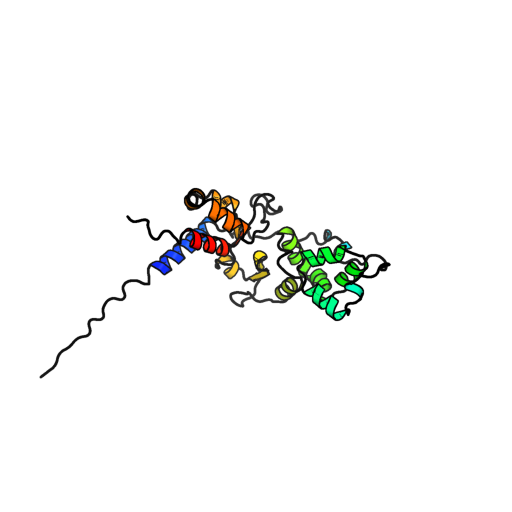.211 -5.479 1.00 85.44 210 SER A CA 1
ATOM 1691 C C . SER A 1 210 ? 4.889 6.939 -3.975 1.00 85.44 210 SER A C 1
ATOM 1693 O O . SER A 1 210 ? 4.212 7.585 -3.167 1.00 85.44 210 SER A O 1
ATOM 1695 N N . TRP A 1 211 ? 5.742 6.006 -3.563 1.00 86.19 211 TRP A N 1
ATOM 1696 C CA . TRP A 1 211 ? 5.883 5.600 -2.160 1.00 86.19 211 TRP A CA 1
ATOM 1697 C C . TRP A 1 211 ? 7.339 5.475 -1.739 1.00 86.19 211 TRP A C 1
ATOM 1699 O O . TRP A 1 211 ? 8.253 5.437 -2.558 1.00 86.19 211 TRP A O 1
ATOM 1709 N N . ARG A 1 212 ? 7.576 5.428 -0.429 1.00 84.06 212 ARG A N 1
ATOM 1710 C CA . ARG A 1 212 ? 8.921 5.213 0.104 1.00 84.06 212 ARG A CA 1
ATOM 1711 C C . ARG A 1 212 ? 9.341 3.774 -0.148 1.00 84.06 212 ARG A C 1
ATOM 1713 O O . ARG A 1 212 ? 8.604 2.838 0.167 1.00 84.06 212 ARG A O 1
ATOM 1720 N N . ILE A 1 213 ? 10.553 3.610 -0.653 1.00 78.38 213 ILE A N 1
ATOM 1721 C CA . ILE A 1 213 ? 11.194 2.308 -0.836 1.00 78.38 213 ILE A CA 1
ATOM 1722 C C . ILE A 1 213 ? 12.340 2.133 0.156 1.00 78.38 213 ILE A C 1
ATOM 1724 O O . ILE A 1 213 ? 12.783 3.094 0.787 1.00 78.38 213 ILE A O 1
ATOM 1728 N N . HIS A 1 214 ? 12.807 0.901 0.323 1.00 71.88 214 HIS A N 1
ATOM 1729 C CA . HIS A 1 214 ? 13.983 0.613 1.139 1.00 71.88 214 HIS A CA 1
ATOM 1730 C C . HIS A 1 214 ? 15.250 1.246 0.555 1.00 71.88 214 HIS A C 1
ATOM 1732 O O . HIS A 1 214 ? 15.381 1.395 -0.660 1.00 71.88 214 HIS A O 1
ATOM 1738 N N . ASP A 1 215 ? 16.193 1.601 1.429 1.00 69.88 215 ASP A N 1
ATOM 1739 C CA . ASP A 1 215 ? 17.545 1.933 0.994 1.00 69.88 215 ASP A CA 1
ATOM 1740 C C . ASP A 1 215 ? 18.230 0.647 0.508 1.00 69.88 215 ASP A C 1
ATOM 1742 O O . ASP A 1 215 ? 18.341 -0.336 1.238 1.00 69.88 215 ASP A O 1
ATOM 1746 N N . TRP A 1 216 ? 18.683 0.641 -0.745 1.00 62.28 216 TRP A N 1
ATOM 1747 C CA . TRP A 1 216 ? 19.361 -0.514 -1.333 1.00 62.28 216 TRP A CA 1
ATOM 1748 C C . TRP A 1 216 ? 20.711 -0.809 -0.667 1.00 62.28 216 TRP A C 1
ATOM 1750 O O . TRP A 1 216 ? 21.167 -1.950 -0.673 1.00 62.28 216 TRP A O 1
ATOM 1760 N N . LYS A 1 217 ? 21.358 0.207 -0.086 1.00 67.44 217 LYS A N 1
ATOM 1761 C CA . LYS A 1 217 ? 22.614 0.035 0.655 1.00 67.44 217 LYS A CA 1
ATOM 1762 C C . LYS A 1 217 ? 22.374 -0.490 2.072 1.00 67.44 217 LYS A C 1
ATOM 1764 O O . LYS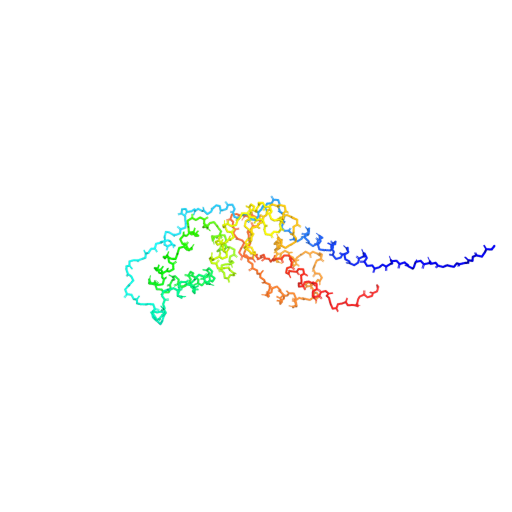 A 1 217 ? 23.259 -1.122 2.638 1.00 67.44 217 LYS A O 1
ATOM 1769 N N . ASP A 1 218 ? 21.195 -0.233 2.635 1.00 69.44 218 ASP A N 1
ATOM 1770 C CA . ASP A 1 218 ? 20.799 -0.658 3.978 1.00 69.44 218 ASP A CA 1
ATOM 1771 C C . ASP A 1 218 ? 19.307 -1.013 4.002 1.00 69.44 218 ASP A C 1
ATOM 1773 O O . ASP A 1 218 ? 18.444 -0.184 4.301 1.00 69.44 218 ASP A O 1
ATOM 1777 N N . THR A 1 219 ? 18.995 -2.283 3.736 1.00 62.38 219 THR A N 1
ATOM 1778 C CA . THR A 1 219 ? 17.615 -2.794 3.688 1.00 62.38 219 THR A CA 1
ATOM 1779 C C . THR A 1 219 ? 16.872 -2.670 5.022 1.00 62.38 219 THR A C 1
ATOM 1781 O O . THR A 1 219 ? 15.649 -2.797 5.066 1.00 62.38 219 THR A O 1
ATOM 1784 N N . ARG A 1 220 ? 17.564 -2.354 6.128 1.00 64.50 220 ARG A N 1
ATOM 1785 C CA . ARG A 1 220 ? 16.938 -2.079 7.432 1.00 64.50 220 ARG A CA 1
ATOM 1786 C C . ARG A 1 220 ? 16.386 -0.660 7.534 1.00 64.50 220 ARG A C 1
ATOM 1788 O O . ARG A 1 220 ? 15.693 -0.352 8.506 1.00 64.50 220 ARG A O 1
ATOM 1795 N N . LYS A 1 221 ? 16.688 0.212 6.573 1.00 69.44 221 LYS A N 1
ATOM 1796 C CA . LYS A 1 221 ? 16.214 1.595 6.531 1.00 69.44 221 LYS A CA 1
ATOM 1797 C C . LYS A 1 221 ? 15.328 1.823 5.313 1.00 69.44 221 LYS A C 1
ATOM 1799 O O . LYS A 1 221 ? 15.515 1.239 4.250 1.00 69.44 221 LYS A O 1
ATOM 1804 N N . MET A 1 222 ? 14.351 2.708 5.486 1.00 73.19 222 MET A N 1
ATOM 1805 C CA . MET A 1 222 ? 13.649 3.314 4.357 1.00 73.19 222 MET A CA 1
ATOM 1806 C C . MET A 1 222 ? 14.550 4.387 3.747 1.00 73.19 222 MET A C 1
ATOM 1808 O O . MET A 1 222 ? 15.190 5.140 4.489 1.00 73.19 222 MET A O 1
ATOM 1812 N N . SER A 1 223 ? 14.567 4.490 2.421 1.00 74.44 223 SER A N 1
ATOM 1813 C CA . SER A 1 223 ? 15.215 5.608 1.747 1.00 74.44 223 SER A CA 1
ATOM 1814 C C . SER A 1 223 ? 14.495 6.909 2.107 1.00 74.44 223 SER A C 1
ATOM 1816 O O . SER A 1 223 ? 13.264 6.977 2.145 1.00 74.44 223 SER A O 1
ATOM 1818 N N . LYS A 1 224 ? 15.277 7.948 2.412 1.00 71.69 224 LYS A N 1
ATOM 1819 C CA . LYS A 1 224 ? 14.758 9.289 2.724 1.00 71.69 224 LYS A CA 1
ATOM 1820 C C . LYS A 1 224 ? 14.545 10.143 1.477 1.00 71.69 224 LYS A C 1
ATOM 1822 O O . LYS A 1 224 ? 13.716 11.042 1.510 1.00 71.69 224 LYS A O 1
ATOM 1827 N N . ALA A 1 225 ? 15.315 9.881 0.424 1.00 72.62 225 ALA A N 1
ATOM 1828 C CA . ALA A 1 225 ? 15.332 10.684 -0.797 1.00 72.62 225 ALA A CA 1
ATOM 1829 C C . ALA A 1 225 ? 14.642 9.979 -1.968 1.00 72.62 225 ALA A C 1
ATOM 1831 O O . ALA A 1 225 ? 14.152 10.630 -2.881 1.00 72.62 225 ALA A O 1
ATOM 1832 N N . THR A 1 226 ? 14.603 8.649 -1.940 1.00 73.81 226 THR A N 1
ATOM 1833 C CA . THR A 1 226 ? 14.166 7.854 -3.080 1.00 73.81 226 THR A CA 1
ATOM 1834 C C . THR A 1 226 ? 12.726 7.409 -2.926 1.00 73.81 226 THR A C 1
ATOM 1836 O O . THR A 1 226 ? 12.340 6.867 -1.883 1.00 73.81 226 THR A O 1
ATOM 1839 N N . ARG A 1 227 ? 11.953 7.576 -3.996 1.00 81.81 227 ARG A N 1
ATOM 1840 C CA . ARG A 1 227 ? 10.593 7.060 -4.106 1.00 81.81 227 ARG A CA 1
ATOM 1841 C C . ARG A 1 227 ? 10.529 5.988 -5.187 1.00 81.81 227 ARG A C 1
ATOM 1843 O O . ARG A 1 227 ? 11.299 6.007 -6.146 1.00 81.81 227 ARG A O 1
ATOM 1850 N N . GLY A 1 228 ? 9.651 5.022 -4.961 1.00 82.69 228 GLY A N 1
ATOM 1851 C CA . GLY A 1 228 ? 9.305 3.989 -5.921 1.00 82.69 228 GLY A CA 1
ATOM 1852 C C . GLY A 1 228 ? 8.024 4.353 -6.652 1.00 82.69 228 GLY A C 1
ATOM 1853 O O . GLY A 1 228 ? 7.105 4.874 -6.019 1.00 82.69 228 GLY A O 1
ATOM 1854 N N . VAL A 1 229 ? 7.983 4.045 -7.943 1.00 84.62 229 VAL A N 1
ATOM 1855 C CA . VAL A 1 229 ? 6.798 4.109 -8.811 1.00 84.62 229 VAL A CA 1
ATOM 1856 C C . VAL A 1 229 ? 6.560 2.741 -9.448 1.00 84.62 229 VAL A C 1
ATOM 1858 O O . VAL A 1 229 ? 7.489 1.927 -9.528 1.00 84.62 229 VAL A O 1
ATOM 1861 N N . LEU A 1 230 ? 5.327 2.460 -9.878 1.00 84.69 230 LEU A N 1
ATOM 1862 C CA . LEU A 1 230 ? 5.052 1.242 -10.638 1.00 84.69 230 LEU A CA 1
ATOM 1863 C C . LEU A 1 230 ? 5.675 1.373 -12.025 1.00 84.69 230 LEU A C 1
ATOM 1865 O O . LEU A 1 230 ? 5.589 2.415 -12.673 1.00 84.69 230 LEU A O 1
ATOM 1869 N N . ALA A 1 231 ? 6.286 0.292 -12.491 1.00 81.38 231 ALA A N 1
ATOM 1870 C CA . ALA A 1 231 ? 6.866 0.251 -13.825 1.00 81.38 231 ALA A CA 1
ATOM 1871 C C . ALA A 1 231 ? 5.789 0.371 -14.909 1.00 81.38 231 ALA A C 1
ATOM 1873 O O . ALA A 1 231 ? 6.035 1.001 -15.929 1.00 81.38 231 ALA A O 1
ATOM 1874 N N . SER A 1 232 ? 4.599 -0.189 -14.670 1.00 81.38 232 SER A N 1
ATOM 1875 C CA . SER A 1 232 ? 3.438 -0.067 -15.557 1.00 81.38 232 SER A CA 1
ATOM 1876 C C . SER A 1 232 ? 2.999 1.386 -15.733 1.00 81.38 232 SER A C 1
ATOM 1878 O O . SER A 1 232 ? 2.839 1.836 -16.862 1.00 81.38 232 SER A O 1
ATOM 1880 N N . ASP A 1 233 ? 2.865 2.135 -14.636 1.00 84.44 233 ASP A N 1
ATOM 1881 C CA . ASP A 1 233 ? 2.440 3.541 -14.665 1.00 84.44 233 ASP A CA 1
ATOM 1882 C C . ASP A 1 233 ? 3.465 4.396 -15.411 1.00 84.44 233 ASP A C 1
ATOM 1884 O O . ASP A 1 233 ? 3.124 5.264 -16.215 1.00 84.44 233 ASP A O 1
ATOM 1888 N N . LEU A 1 234 ? 4.742 4.100 -15.177 1.00 81.31 234 LEU A N 1
ATOM 1889 C CA . LEU A 1 234 ? 5.846 4.777 -15.827 1.00 81.31 234 LEU A CA 1
ATOM 1890 C C . LEU A 1 234 ? 5.924 4.474 -17.325 1.00 81.31 234 LEU A C 1
ATOM 1892 O O . LEU A 1 234 ? 6.122 5.389 -18.119 1.00 81.31 234 LEU A O 1
ATOM 1896 N N . LEU A 1 235 ? 5.740 3.212 -17.716 1.00 79.31 235 LEU A N 1
ATOM 1897 C CA . LEU A 1 235 ? 5.649 2.809 -19.119 1.00 79.31 235 LEU A CA 1
ATOM 1898 C C . LEU A 1 235 ? 4.461 3.467 -19.812 1.00 79.31 235 LEU A C 1
ATOM 1900 O O . LEU A 1 235 ? 4.595 3.910 -20.945 1.00 79.31 235 LEU A O 1
ATOM 1904 N N . ALA A 1 236 ? 3.317 3.564 -19.134 1.00 83.12 236 ALA A N 1
ATOM 1905 C CA . ALA A 1 236 ? 2.135 4.214 -19.679 1.00 83.12 236 ALA A CA 1
ATOM 1906 C C . ALA A 1 236 ? 2.358 5.717 -19.899 1.00 83.12 236 ALA A C 1
ATOM 1908 O O . ALA A 1 236 ? 1.916 6.257 -20.909 1.00 83.12 236 ALA A O 1
ATOM 1909 N N . ALA A 1 237 ? 3.055 6.402 -18.988 1.00 83.12 237 ALA A N 1
ATOM 1910 C CA . ALA A 1 237 ? 3.447 7.792 -19.213 1.00 83.12 237 ALA A CA 1
ATOM 1911 C C . ALA A 1 237 ? 4.475 7.930 -20.331 1.00 83.12 237 ALA A C 1
ATOM 1913 O O . ALA A 1 237 ? 4.348 8.823 -21.160 1.00 83.12 237 ALA A O 1
ATOM 1914 N N . TYR A 1 238 ? 5.456 7.030 -20.382 1.00 78.00 238 TYR A N 1
ATOM 1915 C CA . TYR A 1 238 ? 6.439 7.029 -21.452 1.00 78.00 238 TYR A CA 1
ATOM 1916 C C . TYR A 1 238 ? 5.774 6.859 -22.817 1.00 78.00 238 TYR A C 1
ATOM 1918 O O . TYR A 1 238 ? 6.007 7.679 -23.690 1.00 78.00 238 TYR A O 1
ATOM 1926 N N . ALA A 1 239 ? 4.891 5.870 -22.969 1.00 80.88 239 ALA A N 1
ATOM 1927 C CA . ALA A 1 239 ? 4.172 5.622 -24.214 1.00 80.88 239 ALA A CA 1
ATOM 1928 C C . ALA A 1 239 ? 3.344 6.832 -24.675 1.00 80.88 239 ALA A C 1
ATOM 1930 O O . ALA A 1 239 ? 3.190 7.034 -25.874 1.00 80.88 239 ALA A O 1
ATOM 1931 N N . LYS A 1 240 ? 2.832 7.643 -23.738 1.00 83.38 240 LYS A N 1
ATOM 1932 C CA . LYS A 1 240 ? 2.151 8.907 -24.055 1.00 83.38 240 LYS A CA 1
ATOM 1933 C C . LYS A 1 240 ? 3.120 9.977 -24.556 1.00 83.38 240 LYS A C 1
ATOM 1935 O O . LYS A 1 240 ? 2.801 10.650 -25.518 1.00 83.38 240 LYS A O 1
ATOM 1940 N N . ILE A 1 241 ? 4.283 10.116 -23.920 1.00 80.38 241 ILE A N 1
ATOM 1941 C CA . ILE A 1 241 ? 5.291 11.133 -24.269 1.00 80.38 241 ILE A CA 1
ATOM 1942 C C . ILE A 1 241 ? 6.001 10.778 -25.582 1.00 80.38 241 ILE A C 1
ATOM 1944 O O . ILE A 1 241 ? 6.236 11.638 -26.416 1.00 80.38 241 ILE A O 1
ATOM 1948 N N . SER A 1 242 ? 6.322 9.500 -25.798 1.00 72.56 242 SER A N 1
ATOM 1949 C CA . SER A 1 242 ? 6.924 9.025 -27.050 1.00 72.56 242 SER A CA 1
ATOM 1950 C C . SER A 1 242 ? 5.924 8.935 -28.207 1.00 72.56 242 SER A C 1
ATOM 1952 O O . SER A 1 242 ? 6.322 8.659 -29.330 1.00 72.56 242 SER A O 1
ATOM 1954 N N . GLY A 1 243 ? 4.627 9.068 -27.920 1.00 62.41 243 GLY A N 1
ATOM 1955 C CA . GLY A 1 243 ? 3.518 8.782 -28.827 1.00 62.41 243 GLY A CA 1
ATOM 1956 C C . GLY A 1 243 ? 2.958 9.985 -29.586 1.00 62.41 243 GLY A C 1
ATOM 1957 O O . GLY A 1 243 ? 1.810 9.898 -30.000 1.00 62.41 243 GLY A O 1
ATOM 1958 N N . ASP A 1 244 ? 3.750 11.049 -29.765 1.00 49.41 244 ASP A N 1
ATOM 1959 C CA . ASP A 1 244 ? 3.488 12.191 -30.666 1.00 49.41 244 ASP A CA 1
ATOM 1960 C C . ASP A 1 244 ? 4.681 12.482 -31.620 1.00 49.41 244 ASP A C 1
ATOM 1962 O O . ASP A 1 244 ? 4.708 13.511 -32.293 1.00 49.41 244 ASP A O 1
ATOM 1966 N N . GLU A 1 245 ? 5.667 11.579 -31.737 1.00 47.81 245 GLU A N 1
ATOM 1967 C CA . GLU A 1 245 ? 6.669 11.617 -32.820 1.00 47.81 245 GLU A CA 1
ATOM 1968 C C . GLU A 1 245 ? 6.370 10.519 -33.854 1.00 47.81 245 GLU A C 1
ATOM 1970 O O . GLU A 1 245 ? 7.022 9.480 -33.917 1.00 47.81 245 GLU A O 1
ATOM 1975 N N . GLU A 1 246 ? 5.382 10.786 -34.714 1.00 42.03 246 GLU A N 1
ATOM 1976 C CA . GLU A 1 246 ? 5.234 10.142 -36.032 1.00 42.03 246 GLU A CA 1
ATOM 1977 C C . GLU A 1 246 ? 6.314 10.601 -37.037 1.00 42.03 246 GLU A C 1
ATOM 1979 O O . GLU A 1 246 ? 6.246 10.258 -38.213 1.00 42.03 246 GLU A O 1
ATOM 1984 N N . ASP A 1 247 ? 7.325 11.365 -36.612 1.00 37.06 247 ASP A N 1
ATOM 1985 C CA . ASP A 1 247 ? 8.226 12.045 -37.541 1.00 37.06 247 ASP A CA 1
ATOM 1986 C C . ASP A 1 247 ? 9.676 12.073 -37.038 1.00 37.06 247 ASP A C 1
ATOM 1988 O O . ASP A 1 247 ? 10.252 13.115 -36.733 1.00 37.06 247 ASP A O 1
ATOM 1992 N N . VAL A 1 248 ? 10.310 10.901 -36.989 1.00 37.16 248 VAL A N 1
ATOM 1993 C CA . VAL A 1 248 ? 11.765 10.831 -37.170 1.00 37.16 248 VAL A CA 1
ATOM 1994 C C . VAL A 1 248 ? 12.049 9.852 -38.299 1.00 37.16 248 VAL A C 1
ATOM 1996 O O . VAL A 1 248 ? 12.331 8.670 -38.104 1.00 37.16 248 VAL A O 1
ATOM 1999 N N . GLY A 1 249 ? 11.897 10.387 -39.513 1.00 35.09 249 GLY A N 1
ATOM 2000 C CA . GLY A 1 249 ? 12.462 9.830 -40.734 1.00 35.09 249 GLY A CA 1
ATOM 2001 C C . GLY A 1 249 ? 13.999 9.730 -40.691 1.00 35.09 249 GLY A C 1
ATOM 2002 O O . GLY A 1 249 ? 14.633 10.165 -39.731 1.00 35.09 249 GLY A O 1
ATOM 2003 N N . PRO A 1 250 ? 14.571 9.150 -41.757 1.00 35.25 250 PRO A N 1
ATOM 2004 C CA . PRO A 1 250 ? 15.628 8.131 -41.745 1.00 35.25 250 PRO A CA 1
ATOM 2005 C C . PRO A 1 250 ? 16.992 8.533 -41.172 1.00 35.25 250 PRO A C 1
ATOM 2007 O O . PRO A 1 250 ? 17.408 9.700 -41.347 1.00 35.25 250 PRO A O 1
#

Foldseek 3Di:
DDDDDDDDDDDPPDDPPPVVVLVVVLVVLCVVFFDPPVPPLDLCPPPPLVPPPPLLLDQDPDFPDAPPPCNPDDLVVVLVVLQPAQQVVNVVQLVPGSVSVVSSNPNPLSVVCNVQVVSVVVVCVQFVVSRPDGSVLLSVQSPDQAAPPPRHGQPDQLNVVRHGHHPCCCVPPLQNGKGKPVVQCVDPVCVVCCVPPVPLLVVLVVPFDWTWGADPVDNNHTDPPIIIGRSVSNVVSVCVSVVPPPDDDD

Organism: NCBI:txid2364996

pLDDT: mean 73.99, std 17.83, range [22.66, 94.44]

InterPro domains:
  IPR001810 F-box domain [PF00646] (70-111)
  IPR001810 F-box domain [PS50181] (67-113)
  IPR001810 F-box domain [SM00256] (73-113)
  IPR036047 F-box-like domain superfamily [SSF81383] (63-114)

Secondary structure (DSSP, 8-state):
--------PPP--SSTTHHHHHHHHHHHHHHHHS--TTS-S-------GGGS-GGGTPPPS---S--GGGGGS-HHHHHHHHHTSBHHHHHHHHHH-HHHHHHHHH-HHHHHHHHH-HHHHHHHHHHT-TTT-BHHHHHHHHH--B-TTTSSB--EEETTTTEEE-HHHHHH-GGG-EEEHHHHHH-GGGHHHHHHSHHHHHHHHHHS-EEEEE-SS-TTSEEEEEEEEEHHHHHHHHHHHGGG------

Sequence (250 aa):
MTFDSDSVWPGEGGEHSEYDDKKKHQDAFLGATTYHRSIYYFPTIAPKLDRVPKSIGQYFESPLAPLGKLSGIPSDILEDIINLLDIKTFFNFRQVSRRARALATDIPLYQRVLAYGMEGLSALQRTGLTNQFSLIDLHNVLMSSECWICGDYGSFLFLPTCTRVCFDCLRSQPENVVVDEAKLRTRKTWKWIYEAHPREMEEALANMRSWRIHDWKDTRKMSKATRGVLASDLLAAYAKISGDEEDVGP